Protein AF-A0A7J7ITM6-F1 (afdb_monomer_lite)

Sequence (215 aa):
MSICHFVSVSMCHYASMSMCQFVTLSACQCVTMRVCQCVNLSLCQRVNVSLCKYVNVSLCKYVNVSICHFVSVSMCHFVSVSMCHFATVLADDVMAGKKYHGKGRKGSGSSGSSGSSGSSGSGKSSKSSKSSRSSKSSKSSRSSESSESSEEGPIIVKGYWSKWGSWSSCSSSCGSGKQFRTRSCSVKGIYRYNSCQGSGKQSRFCKGSNCGPYY

Radius of gyration: 27.28 Å; chains: 1; bounding box: 58×52×77 Å

pLDDT: mean 71.54, std 23.81, range [27.53, 95.75]

InterPro domains:
  IPR000884 Thrombospondin type-1 (TSP1) repeat [PF00090] (162-211)
  IPR000884 Thrombospondin type-1 (TSP1) repeat [PS50092] (158-212)
  IPR000884 Thrombospondin type-1 (TSP1) repeat [SM00209] (161-212)
  IPR036383 Thrombospondin type-1 repeat superfamily [G3DSA:2.20.100.10] (156-211)
  IPR036383 Thrombospondin type-1 repeat superfamily [SSF82895] (155-211)

Foldseek 3Di:
DQEEEEEEEEDEAEAEDEHYAEYEYHHYAYYAYEEYEEYAYYNYAEEEAEYYAEEEYEQYAYYAHADYAEYEYYNYQYYHYYHYQYYHYHYDPPHDDDDDDYPHDDPDPDDDDDDDDDDDDDDDDDDDDDDDDDDDDDDDDDDDDDDDDDDPDADLWAKDKDPKDDWDPFPDQAAKGKIKIFIDIDTDHDDDDDRYPDDRMDMDMDHHHHDDDPD

Secondary structure (DSSP, 8-state):
--EEEEEEESSEEEEEEEEEEEEEEESEEEEEEEEEEEEEEEEEEEEEEEEEEEEEEEEEEEEEEEEEEEEEEEEEEEEEEBSEEEEEEE--SS------B----------------------------------------------------------EEPPPPPPPPPS-SBSEEEEEEE--EE--S--SS--S-S-SEEEEEEE-BPP-TT-

Structure (mmCIF, N/CA/C/O backbone):
data_AF-A0A7J7ITM6-F1
#
_entry.id   AF-A0A7J7ITM6-F1
#
loop_
_atom_site.group_PDB
_atom_site.id
_atom_site.type_symbol
_atom_site.label_atom_id
_atom_site.label_alt_id
_atom_site.label_comp_id
_atom_site.label_asym_id
_atom_site.label_entity_id
_atom_site.label_seq_id
_atom_site.pdbx_PDB_ins_code
_atom_site.Cartn_x
_atom_site.Cartn_y
_atom_site.Cartn_z
_atom_site.occupancy
_atom_site.B_iso_or_equiv
_atom_site.auth_seq_id
_atom_site.auth_comp_id
_atom_site.auth_asym_id
_atom_site.auth_atom_id
_atom_site.pdbx_PDB_model_num
ATOM 1 N N . MET A 1 1 ? 21.591 -16.152 -8.257 1.00 48.62 1 MET A N 1
ATOM 2 C CA . MET A 1 1 ? 21.509 -15.689 -6.855 1.00 48.62 1 MET A CA 1
ATOM 3 C C . MET A 1 1 ? 21.740 -14.181 -6.843 1.00 48.62 1 MET A C 1
ATOM 5 O O . MET A 1 1 ? 22.872 -13.754 -6.692 1.00 48.62 1 MET A O 1
ATOM 9 N N . SER A 1 2 ? 20.710 -13.365 -7.088 1.00 64.88 2 SER A N 1
ATOM 10 C CA . SER A 1 2 ? 20.859 -11.899 -7.065 1.00 64.88 2 SER A CA 1
ATOM 11 C C . SER A 1 2 ? 20.568 -11.400 -5.654 1.00 64.88 2 SER A C 1
ATOM 13 O O . SER A 1 2 ? 19.421 -11.093 -5.314 1.00 64.88 2 SER A O 1
ATOM 15 N N . ILE A 1 3 ? 21.606 -11.441 -4.818 1.00 80.69 3 ILE A N 1
ATOM 16 C CA . ILE A 1 3 ? 21.619 -10.868 -3.473 1.00 80.69 3 ILE A CA 1
ATOM 17 C C . ILE A 1 3 ? 22.248 -9.480 -3.588 1.00 80.69 3 ILE A C 1
ATOM 19 O O . ILE A 1 3 ? 23.367 -9.338 -4.071 1.00 80.69 3 ILE A O 1
ATOM 23 N N . CYS A 1 4 ? 21.510 -8.462 -3.168 1.00 82.81 4 CYS A N 1
ATOM 24 C CA . CYS A 1 4 ? 21.909 -7.058 -3.192 1.00 82.81 4 CYS A CA 1
ATOM 25 C C . CYS A 1 4 ? 22.029 -6.548 -1.755 1.00 82.81 4 CYS A C 1
ATOM 27 O O . CYS A 1 4 ? 21.145 -6.769 -0.929 1.00 82.81 4 CYS A O 1
ATOM 29 N N . HIS A 1 5 ? 23.100 -5.825 -1.443 1.00 86.12 5 HIS A N 1
ATOM 30 C CA . HIS A 1 5 ? 23.248 -5.235 -0.112 1.00 86.12 5 HIS A CA 1
ATOM 31 C C . HIS A 1 5 ? 22.551 -3.874 -0.046 1.00 86.12 5 HIS A C 1
ATOM 33 O O . HIS A 1 5 ? 21.601 -3.679 0.709 1.00 86.12 5 HIS A O 1
ATOM 39 N N . PHE A 1 6 ? 22.972 -2.966 -0.920 1.00 89.62 6 PHE A N 1
ATOM 40 C CA . PHE A 1 6 ? 22.429 -1.625 -1.044 1.00 89.62 6 PHE A CA 1
ATOM 41 C C . PHE A 1 6 ? 22.107 -1.353 -2.509 1.00 89.62 6 PHE A C 1
ATOM 43 O O . PHE A 1 6 ? 22.943 -1.580 -3.383 1.00 89.62 6 PHE A O 1
ATOM 50 N N . VAL A 1 7 ? 20.896 -0.876 -2.776 1.00 89.88 7 VAL A N 1
ATOM 51 C CA . VAL A 1 7 ? 20.460 -0.480 -4.115 1.00 89.88 7 VAL A CA 1
ATOM 52 C C . VAL A 1 7 ? 19.802 0.884 -4.017 1.00 89.88 7 VAL A C 1
ATOM 54 O O . VAL A 1 7 ? 18.876 1.075 -3.231 1.00 89.88 7 VAL A O 1
ATOM 57 N N . SER A 1 8 ? 20.264 1.815 -4.843 1.00 92.06 8 SER A N 1
ATOM 58 C CA . SER A 1 8 ? 19.639 3.118 -5.025 1.00 92.06 8 SER A CA 1
ATOM 59 C C . SER A 1 8 ? 19.397 3.333 -6.511 1.00 92.06 8 SER A C 1
ATOM 61 O O . SER A 1 8 ? 20.346 3.289 -7.293 1.00 92.06 8 SER A O 1
ATOM 63 N N . VAL A 1 9 ? 18.140 3.519 -6.911 1.00 91.12 9 VAL A N 1
ATOM 64 C CA . VAL A 1 9 ? 17.779 3.797 -8.309 1.00 91.12 9 VAL A CA 1
ATOM 65 C C . VAL A 1 9 ? 16.780 4.937 -8.342 1.00 91.12 9 VAL A C 1
ATOM 67 O O . VAL A 1 9 ? 15.732 4.860 -7.708 1.00 91.12 9 VAL A O 1
ATOM 70 N N . SER A 1 10 ? 17.099 5.981 -9.101 1.00 92.19 10 SER A N 1
ATOM 71 C CA . SER A 1 10 ? 16.315 7.217 -9.068 1.00 92.19 10 SER A CA 1
ATOM 72 C C . SER A 1 10 ? 15.280 7.359 -10.178 1.00 92.19 10 SER A C 1
ATOM 74 O O . SER A 1 10 ? 14.403 8.205 -10.077 1.00 92.19 10 SER A O 1
ATOM 76 N N . MET A 1 11 ? 15.425 6.598 -11.262 1.00 93.06 11 MET A N 1
ATOM 77 C CA . MET A 1 11 ? 14.526 6.596 -12.414 1.00 93.06 11 MET A CA 1
ATOM 78 C C . MET A 1 11 ? 14.545 5.192 -12.998 1.00 93.06 11 MET A C 1
ATOM 80 O O . MET A 1 11 ? 15.606 4.699 -13.390 1.00 93.06 11 MET A O 1
ATOM 84 N N . CYS A 1 12 ? 13.396 4.524 -13.042 1.00 91.31 12 CYS A N 1
ATOM 85 C CA . CYS A 1 12 ? 13.328 3.195 -13.632 1.00 91.31 12 CYS A CA 1
ATOM 86 C C . CYS A 1 12 ? 11.957 2.886 -14.229 1.00 91.31 12 CYS A C 1
ATOM 88 O O . CYS A 1 12 ? 10.913 3.180 -13.653 1.00 91.31 12 CYS A O 1
ATOM 90 N N . HIS A 1 13 ? 11.930 2.233 -15.387 1.00 93.00 13 HIS A N 1
ATOM 91 C CA . HIS A 1 13 ? 10.662 1.751 -15.934 1.00 93.00 13 HIS A CA 1
ATOM 92 C C . HIS A 1 13 ? 10.196 0.487 -15.190 1.00 93.00 13 HIS A C 1
ATOM 94 O O . HIS A 1 13 ? 9.028 0.331 -14.833 1.00 93.00 13 HIS A O 1
ATOM 100 N N . TYR A 1 14 ? 11.136 -0.405 -14.887 1.00 92.31 14 TYR A N 1
ATOM 101 C CA . TYR A 1 14 ? 10.874 -1.653 -14.189 1.00 92.31 14 TYR A CA 1
ATOM 102 C C . TYR A 1 14 ? 12.053 -2.009 -13.286 1.00 92.31 14 TYR A C 1
ATOM 104 O O . TYR A 1 14 ? 13.192 -2.055 -13.745 1.00 92.31 14 TYR A O 1
ATOM 112 N N . ALA A 1 15 ? 11.771 -2.290 -12.017 1.00 89.88 15 ALA A N 1
ATOM 113 C CA . ALA A 1 15 ? 12.731 -2.852 -11.077 1.00 89.88 15 ALA A CA 1
ATOM 114 C C . ALA A 1 15 ? 12.159 -4.137 -10.477 1.00 89.88 15 ALA A C 1
ATOM 116 O O . ALA A 1 15 ? 11.077 -4.141 -9.884 1.00 89.88 15 ALA A O 1
ATOM 117 N N . SER A 1 16 ? 12.907 -5.228 -10.617 1.00 90.69 16 SER A N 1
ATOM 118 C CA . SER A 1 16 ? 12.599 -6.505 -9.982 1.00 90.69 16 SER A CA 1
ATOM 119 C C . SER A 1 16 ? 13.822 -7.004 -9.246 1.00 90.69 16 SER A C 1
ATOM 121 O O . SER A 1 16 ? 14.821 -7.339 -9.879 1.00 90.69 16 SER A O 1
ATOM 123 N N . MET A 1 17 ? 13.726 -7.100 -7.923 1.00 87.88 17 MET A N 1
ATOM 124 C CA . MET A 1 17 ? 14.798 -7.657 -7.104 1.00 87.88 17 MET A CA 1
ATOM 125 C C . MET A 1 17 ? 14.269 -8.765 -6.195 1.00 87.88 17 MET A C 1
ATOM 127 O O . MET A 1 17 ? 13.164 -8.703 -5.647 1.00 87.88 17 MET A O 1
ATOM 131 N N . SER A 1 18 ? 15.078 -9.809 -6.038 1.00 87.62 18 SER A N 1
ATOM 132 C CA . SER A 1 18 ? 14.711 -11.001 -5.275 1.00 87.62 18 SER A CA 1
ATOM 133 C C . SER A 1 18 ? 15.069 -10.905 -3.797 1.00 87.62 18 SER A C 1
ATOM 135 O O . SER A 1 18 ? 14.225 -11.230 -2.971 1.00 87.62 18 SER A O 1
ATOM 137 N N . MET A 1 19 ? 16.295 -10.485 -3.473 1.00 87.88 19 MET A N 1
ATOM 138 C CA . MET A 1 19 ? 16.853 -10.538 -2.119 1.00 87.88 19 MET A CA 1
ATOM 139 C C . MET A 1 19 ? 17.701 -9.284 -1.883 1.00 87.88 19 MET A C 1
ATOM 141 O O . MET A 1 19 ? 18.869 -9.280 -2.261 1.00 87.88 19 MET A O 1
ATOM 145 N N . CYS A 1 20 ? 17.145 -8.226 -1.284 1.00 87.94 20 CYS A N 1
ATOM 146 C CA . CYS A 1 20 ? 17.936 -7.032 -0.951 1.00 87.94 20 CYS A CA 1
ATOM 147 C C . CYS A 1 20 ? 17.864 -6.661 0.536 1.00 87.94 20 CYS A C 1
ATOM 149 O O . CYS A 1 20 ? 16.795 -6.722 1.142 1.00 87.94 20 CYS A O 1
ATOM 151 N N . GLN A 1 21 ? 18.970 -6.197 1.123 1.00 89.94 21 GLN A N 1
ATOM 152 C CA . GLN A 1 21 ? 18.936 -5.679 2.496 1.00 89.94 21 GLN A CA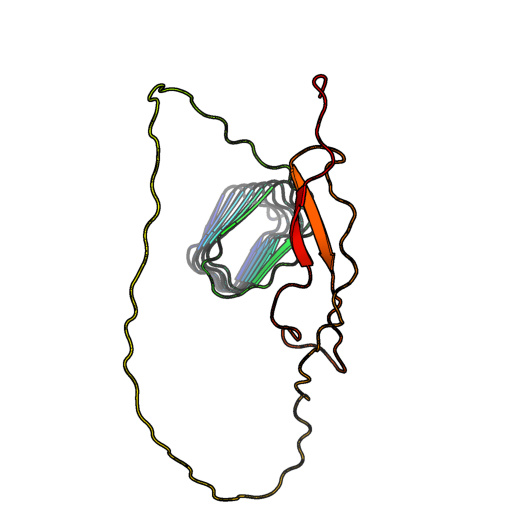 1
ATOM 153 C C . GLN A 1 21 ? 18.325 -4.276 2.547 1.00 89.94 21 GLN A C 1
ATOM 155 O O . GLN A 1 21 ? 17.300 -4.075 3.198 1.00 89.94 21 GLN A O 1
ATOM 160 N N . PHE A 1 22 ? 18.903 -3.325 1.818 1.00 91.69 22 PHE A N 1
ATOM 161 C CA . PHE A 1 22 ? 18.427 -1.948 1.780 1.00 91.69 22 PHE A CA 1
ATOM 162 C C . PHE A 1 22 ? 18.176 -1.502 0.344 1.00 91.69 22 PHE A C 1
ATOM 164 O O . PHE A 1 22 ? 19.057 -1.615 -0.512 1.00 91.69 22 PHE A O 1
ATOM 171 N N . VAL A 1 23 ? 16.979 -0.982 0.076 1.00 92.62 23 VAL A N 1
ATOM 172 C CA . VAL A 1 23 ? 16.632 -0.450 -1.244 1.00 92.62 23 VAL A CA 1
ATOM 173 C C . VAL A 1 23 ? 15.957 0.901 -1.111 1.00 92.62 23 VAL A C 1
ATOM 175 O O . VAL A 1 23 ? 14.957 1.037 -0.404 1.00 92.62 23 VAL A O 1
ATOM 178 N N . THR A 1 24 ? 16.460 1.860 -1.874 1.00 94.31 24 THR A N 1
ATOM 179 C CA . THR A 1 24 ? 15.802 3.136 -2.122 1.00 94.31 24 THR A CA 1
ATOM 180 C C . THR A 1 24 ? 15.489 3.230 -3.607 1.00 94.31 24 THR A C 1
ATOM 182 O O . THR A 1 24 ? 16.405 3.213 -4.425 1.00 94.31 24 THR A O 1
ATOM 185 N N . LEU A 1 25 ? 14.212 3.321 -3.973 1.00 93.19 25 LEU A N 1
ATOM 186 C CA . LEU A 1 25 ? 13.820 3.601 -5.356 1.00 93.19 25 LEU A CA 1
ATOM 187 C C . LEU A 1 25 ? 12.975 4.866 -5.404 1.00 93.19 25 LEU A C 1
ATOM 189 O O . LEU A 1 25 ? 12.049 5.025 -4.605 1.00 93.19 25 LEU A O 1
ATOM 193 N N . SER A 1 26 ? 13.260 5.729 -6.369 1.00 95.75 26 SER A N 1
ATOM 194 C CA . SER A 1 26 ? 12.417 6.876 -6.686 1.00 95.75 26 SER A CA 1
ATOM 195 C C . SER A 1 26 ? 11.982 6.853 -8.149 1.00 95.75 26 SER A C 1
ATOM 197 O O . SER A 1 26 ? 12.631 6.240 -8.994 1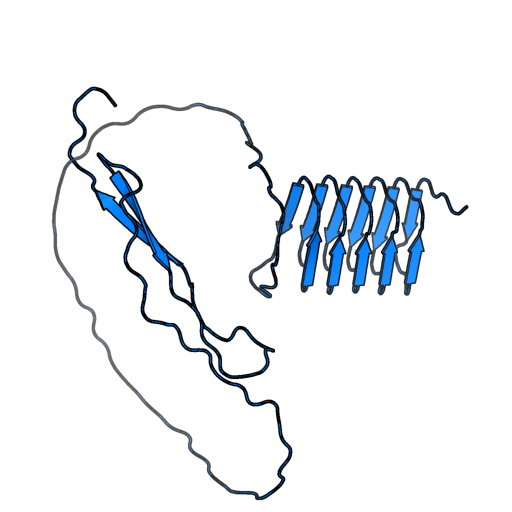.00 95.75 26 SER A O 1
ATOM 199 N N . ALA A 1 27 ? 10.826 7.465 -8.421 1.00 94.25 27 ALA A N 1
ATOM 200 C CA . ALA A 1 27 ? 10.278 7.685 -9.762 1.00 94.25 27 ALA A CA 1
ATOM 201 C C . ALA A 1 27 ? 10.306 6.431 -10.660 1.00 94.25 27 ALA A C 1
ATOM 203 O O . ALA A 1 27 ? 10.821 6.436 -11.781 1.00 94.25 27 ALA A O 1
ATOM 204 N N . CYS A 1 28 ? 9.729 5.339 -10.150 1.00 93.81 28 CYS A N 1
ATOM 205 C CA . CYS A 1 28 ? 9.654 4.070 -10.861 1.00 93.81 28 CYS A CA 1
ATOM 206 C C . CYS A 1 28 ? 8.228 3.715 -11.298 1.00 93.81 28 CYS A C 1
ATOM 208 O O . CYS A 1 28 ? 7.263 3.865 -10.547 1.00 93.81 28 CYS A O 1
ATOM 210 N N . GLN A 1 29 ? 8.064 3.180 -12.507 1.00 93.12 29 GLN A N 1
ATOM 211 C CA . GLN A 1 29 ? 6.732 2.798 -12.988 1.00 93.12 29 GLN A CA 1
ATOM 212 C C . GLN A 1 29 ? 6.254 1.480 -12.363 1.00 93.12 29 GLN A C 1
ATOM 214 O O . GLN A 1 29 ? 5.146 1.416 -11.828 1.00 93.12 29 GLN A O 1
ATOM 219 N N . CYS A 1 30 ? 7.100 0.453 -12.342 1.00 93.88 30 CYS A N 1
ATOM 220 C CA . CYS A 1 30 ? 6.783 -0.833 -11.725 1.00 93.88 30 CYS A CA 1
ATOM 221 C C . CYS A 1 30 ? 7.934 -1.318 -10.840 1.00 93.88 30 CYS A C 1
ATOM 223 O O . CYS A 1 30 ? 9.057 -1.483 -11.310 1.00 93.88 30 CYS A O 1
ATOM 225 N N . VAL A 1 31 ? 7.632 -1.611 -9.576 1.00 93.81 31 VAL A N 1
ATOM 226 C CA . VAL A 1 31 ? 8.576 -2.174 -8.604 1.00 93.81 31 VAL A CA 1
ATOM 227 C C . VAL A 1 31 ? 8.018 -3.485 -8.072 1.00 93.81 31 VAL A C 1
ATOM 229 O O . VAL A 1 31 ? 6.900 -3.525 -7.556 1.00 93.81 31 VAL A O 1
ATOM 232 N N . THR A 1 32 ? 8.795 -4.561 -8.182 1.00 92.94 32 THR A N 1
ATOM 233 C CA . THR A 1 32 ? 8.476 -5.862 -7.582 1.00 92.94 32 THR A CA 1
ATOM 234 C C . THR A 1 32 ? 9.636 -6.338 -6.721 1.00 92.94 32 THR A C 1
ATOM 236 O O . THR A 1 32 ? 10.756 -6.497 -7.199 1.00 92.94 32 THR A O 1
ATOM 239 N N . MET A 1 33 ? 9.356 -6.594 -5.449 1.00 89.88 33 MET A N 1
ATOM 240 C CA . MET A 1 33 ? 10.340 -7.048 -4.471 1.00 89.88 33 MET A CA 1
ATOM 241 C C . MET A 1 33 ? 9.833 -8.322 -3.806 1.00 89.88 33 MET A C 1
ATOM 243 O O . MET A 1 33 ? 8.746 -8.327 -3.223 1.00 89.88 33 MET A O 1
ATOM 247 N N . ARG A 1 34 ? 10.613 -9.407 -3.884 1.00 92.50 34 ARG A N 1
ATOM 248 C CA . ARG A 1 34 ? 10.230 -10.678 -3.245 1.00 92.50 34 ARG A CA 1
ATOM 249 C C . ARG A 1 34 ? 10.592 -10.696 -1.765 1.00 92.50 34 ARG A C 1
ATOM 251 O O . ARG A 1 34 ? 9.697 -10.867 -0.945 1.00 92.50 34 ARG A O 1
ATOM 258 N N . VAL A 1 35 ? 11.866 -10.494 -1.431 1.00 91.12 35 VAL A N 1
ATOM 259 C CA . VAL A 1 35 ? 12.368 -10.492 -0.052 1.00 91.12 35 VAL A CA 1
ATOM 260 C C . VAL A 1 35 ? 13.226 -9.257 0.188 1.00 91.12 35 VAL A C 1
ATOM 262 O O . VAL A 1 35 ? 14.157 -8.980 -0.576 1.00 91.12 35 VAL A O 1
ATOM 265 N N . CYS A 1 36 ? 12.930 -8.519 1.258 1.00 91.44 36 CYS A N 1
ATOM 266 C CA . CYS A 1 36 ? 13.747 -7.380 1.651 1.00 91.44 36 CYS A CA 1
ATOM 267 C C . CYS A 1 36 ? 13.797 -7.118 3.160 1.00 91.44 36 CYS A C 1
ATOM 269 O O . CYS A 1 36 ? 12.900 -7.505 3.909 1.00 91.44 36 CYS A O 1
ATOM 271 N N . GLN A 1 37 ? 14.836 -6.429 3.634 1.00 92.00 37 GLN A N 1
ATOM 272 C CA . GLN A 1 37 ? 14.893 -6.007 5.037 1.00 92.00 37 GLN A CA 1
ATOM 273 C C . GLN A 1 37 ? 14.302 -4.607 5.226 1.00 92.00 37 GLN A C 1
ATOM 275 O O . GLN A 1 37 ? 13.375 -4.448 6.019 1.00 92.00 37 GLN A O 1
ATOM 280 N N . CYS A 1 38 ? 14.777 -3.619 4.471 1.00 92.81 38 CYS A N 1
ATOM 281 C CA . CYS A 1 38 ? 14.298 -2.241 4.522 1.00 92.81 38 CYS A CA 1
ATOM 282 C C . CYS A 1 38 ? 14.103 -1.697 3.104 1.00 92.81 38 CYS A C 1
ATOM 284 O O . CYS A 1 38 ? 15.031 -1.740 2.294 1.00 92.81 38 CYS A O 1
ATOM 286 N N . VAL A 1 39 ? 12.922 -1.151 2.811 1.00 94.38 39 VAL A N 1
ATOM 287 C CA . VAL A 1 39 ? 12.647 -0.476 1.532 1.00 94.38 39 VAL A CA 1
ATOM 288 C C . VAL A 1 39 ? 12.070 0.910 1.742 1.00 94.38 39 VAL A C 1
ATOM 290 O O . VAL A 1 39 ? 11.181 1.105 2.574 1.00 94.38 39 VAL A O 1
ATOM 293 N N . ASN A 1 40 ? 12.563 1.855 0.952 1.00 94.44 40 ASN A N 1
ATOM 294 C CA . ASN A 1 40 ? 12.030 3.201 0.848 1.00 94.44 40 ASN A CA 1
ATOM 295 C C . ASN A 1 40 ? 11.707 3.491 -0.618 1.00 94.44 40 ASN A C 1
ATOM 297 O O . ASN A 1 40 ? 12.583 3.456 -1.481 1.00 94.44 40 ASN A O 1
ATOM 301 N N . LEU A 1 41 ? 10.430 3.706 -0.903 1.00 93.25 41 LEU A N 1
ATOM 302 C CA . LEU A 1 41 ? 9.921 3.899 -2.250 1.00 93.25 41 LEU A CA 1
ATOM 303 C C . LEU A 1 41 ? 9.212 5.247 -2.324 1.00 93.25 41 LEU A C 1
ATOM 305 O O . LEU A 1 41 ? 8.340 5.545 -1.503 1.00 93.25 41 LEU A O 1
ATOM 309 N N . SER A 1 42 ? 9.556 6.045 -3.328 1.00 95.44 42 SER A N 1
ATOM 310 C CA . SER A 1 42 ? 8.912 7.331 -3.589 1.00 95.44 42 SER A CA 1
ATOM 311 C C . SER A 1 42 ? 8.501 7.457 -5.053 1.00 95.44 42 SER A C 1
ATOM 313 O O . SER A 1 42 ? 9.174 6.950 -5.951 1.00 95.44 42 SER A O 1
ATOM 315 N N . LEU A 1 43 ? 7.369 8.118 -5.314 1.00 92.94 43 LEU A N 1
ATOM 316 C CA . LEU A 1 43 ? 6.889 8.417 -6.673 1.00 92.94 43 LEU A CA 1
ATOM 317 C C . LEU A 1 43 ? 6.735 7.162 -7.558 1.00 92.94 43 LEU A C 1
ATOM 319 O O . LEU A 1 43 ? 7.037 7.186 -8.751 1.00 92.94 43 LEU A O 1
ATOM 323 N N . CYS A 1 44 ? 6.298 6.041 -6.979 1.00 92.31 44 CYS A N 1
ATOM 324 C CA . CYS A 1 44 ? 6.198 4.767 -7.692 1.00 92.31 44 CYS A CA 1
ATOM 325 C C . CYS A 1 44 ? 4.767 4.497 -8.179 1.00 92.31 44 CYS A C 1
ATOM 327 O O . CYS A 1 44 ? 3.829 4.553 -7.390 1.00 92.31 44 CYS A O 1
ATOM 329 N N . GLN A 1 45 ? 4.543 4.142 -9.450 1.00 92.31 45 GLN A N 1
ATOM 330 C CA . GLN A 1 45 ? 3.163 3.923 -9.922 1.00 92.31 45 GLN A CA 1
ATOM 331 C C . GLN A 1 45 ? 2.568 2.611 -9.397 1.00 92.31 45 GLN A C 1
ATOM 333 O O . GLN A 1 45 ? 1.478 2.619 -8.820 1.00 92.31 45 GLN A O 1
ATOM 338 N N . ARG A 1 46 ? 3.274 1.490 -9.570 1.00 93.94 46 ARG A N 1
ATOM 339 C CA . ARG A 1 46 ? 2.858 0.170 -9.083 1.00 93.94 46 ARG A CA 1
ATOM 340 C C . ARG A 1 46 ? 3.961 -0.451 -8.236 1.00 93.94 46 ARG A C 1
ATOM 342 O O . ARG A 1 46 ? 5.062 -0.684 -8.725 1.00 93.94 46 ARG A O 1
ATOM 349 N N . VAL A 1 47 ? 3.633 -0.773 -6.991 1.00 94.38 47 VAL A N 1
ATOM 350 C CA . VAL A 1 47 ? 4.546 -1.383 -6.022 1.00 94.38 47 VAL A CA 1
ATOM 351 C C . VAL A 1 47 ? 3.977 -2.718 -5.555 1.00 94.38 47 VAL A C 1
ATOM 353 O O . VAL A 1 47 ? 2.836 -2.781 -5.098 1.00 94.38 47 VAL A O 1
ATOM 356 N N . ASN A 1 48 ? 4.769 -3.783 -5.654 1.00 94.50 48 ASN A N 1
ATOM 357 C CA . ASN A 1 48 ? 4.434 -5.097 -5.118 1.00 94.50 48 ASN A CA 1
ATOM 358 C C . ASN A 1 48 ? 5.573 -5.619 -4.239 1.00 94.50 48 ASN A C 1
ATOM 360 O O . ASN A 1 48 ? 6.701 -5.785 -4.708 1.00 94.50 48 ASN A O 1
ATOM 364 N N . VAL A 1 49 ? 5.275 -5.865 -2.969 1.00 92.81 49 VAL A N 1
ATOM 365 C CA . VAL A 1 49 ? 6.242 -6.285 -1.957 1.00 92.81 49 VAL A CA 1
ATOM 366 C C . VAL A 1 49 ? 5.713 -7.529 -1.252 1.00 92.81 49 VAL A C 1
ATOM 368 O O . VAL A 1 49 ? 4.702 -7.464 -0.555 1.00 92.81 49 VAL A O 1
ATOM 371 N N . SER A 1 50 ? 6.389 -8.666 -1.416 1.00 93.94 50 SER A N 1
ATOM 372 C CA . SER A 1 50 ? 5.895 -9.941 -0.877 1.00 93.94 50 SER A CA 1
ATOM 373 C C . SER A 1 50 ? 6.289 -10.175 0.587 1.00 93.94 50 SER A C 1
ATOM 375 O O . SER A 1 50 ? 5.409 -10.405 1.410 1.00 93.94 50 SER A O 1
ATOM 377 N N . LEU A 1 51 ? 7.580 -10.106 0.931 1.00 91.69 51 LEU A N 1
ATOM 378 C CA . LEU A 1 51 ? 8.106 -10.408 2.273 1.00 91.69 51 LEU A CA 1
ATOM 379 C C . LEU A 1 51 ? 9.124 -9.348 2.699 1.00 91.69 51 LEU A C 1
ATOM 381 O O . LEU A 1 51 ? 10.266 -9.383 2.241 1.00 91.69 51 LEU A O 1
ATOM 385 N N . CYS A 1 52 ? 8.751 -8.426 3.591 1.00 92.25 52 CYS A N 1
ATOM 386 C CA . CYS A 1 52 ? 9.687 -7.386 4.025 1.00 92.25 52 CYS A CA 1
ATOM 387 C C . CYS A 1 52 ? 9.588 -6.983 5.491 1.00 92.25 52 CYS A C 1
ATOM 389 O O . CYS A 1 52 ? 8.499 -6.825 6.029 1.00 92.25 52 CYS A O 1
ATOM 391 N N . LYS A 1 53 ? 10.724 -6.742 6.156 1.00 91.69 53 LYS A N 1
ATOM 392 C CA . LYS A 1 53 ? 10.700 -6.337 7.572 1.00 91.69 53 LYS A CA 1
ATOM 393 C C . LYS A 1 53 ? 10.179 -4.904 7.737 1.00 91.69 53 LYS A C 1
ATOM 395 O O . LYS A 1 53 ? 9.219 -4.702 8.477 1.00 91.69 53 LYS A O 1
ATOM 400 N N . TYR A 1 54 ? 10.745 -3.939 7.017 1.00 93.25 54 TYR A N 1
ATOM 401 C CA . TYR A 1 54 ? 10.338 -2.532 7.058 1.00 93.25 54 TYR A CA 1
ATOM 402 C C . TYR A 1 54 ? 10.048 -2.009 5.653 1.00 93.25 54 TYR A C 1
ATOM 404 O O . TYR A 1 54 ? 10.896 -2.096 4.765 1.00 93.25 54 TYR A O 1
ATOM 412 N N . VAL A 1 55 ? 8.857 -1.443 5.460 1.00 94.06 55 VAL A N 1
ATOM 413 C CA . VAL A 1 55 ? 8.405 -0.915 4.170 1.00 94.06 55 VAL A CA 1
ATOM 414 C C . VAL A 1 55 ? 7.937 0.526 4.340 1.00 94.06 55 VAL A C 1
ATOM 416 O O . VAL A 1 55 ? 7.014 0.784 5.107 1.00 94.06 55 VAL A O 1
ATOM 419 N N . ASN A 1 56 ? 8.545 1.465 3.620 1.00 93.81 56 ASN A N 1
ATOM 420 C CA . ASN A 1 56 ? 8.074 2.843 3.527 1.00 93.81 56 ASN A CA 1
ATOM 421 C C . ASN A 1 56 ? 7.758 3.173 2.067 1.00 93.81 56 ASN A C 1
ATOM 423 O O . ASN A 1 56 ? 8.635 3.071 1.210 1.00 93.81 56 ASN A O 1
ATOM 427 N N . VAL A 1 57 ? 6.512 3.542 1.783 1.00 92.38 57 VAL A N 1
ATOM 428 C CA . VAL A 1 57 ? 6.061 3.900 0.435 1.00 92.38 57 VAL A CA 1
ATOM 429 C C . VAL A 1 57 ? 5.370 5.249 0.484 1.00 92.38 57 VAL A C 1
ATOM 431 O O . VAL A 1 57 ? 4.445 5.450 1.267 1.00 92.38 57 VAL A O 1
ATOM 434 N N . SER A 1 58 ? 5.796 6.149 -0.392 1.00 93.31 58 SER A N 1
ATOM 435 C CA . SER A 1 58 ? 5.233 7.486 -0.543 1.00 93.31 58 SER A CA 1
ATOM 436 C C . SER A 1 58 ? 4.857 7.753 -1.998 1.00 93.31 58 SER A C 1
ATOM 438 O O . SER A 1 58 ? 5.578 7.352 -2.914 1.00 93.31 58 SER A O 1
ATOM 440 N N . LEU A 1 59 ? 3.735 8.448 -2.209 1.00 89.31 59 LEU A N 1
ATOM 441 C CA . LEU A 1 59 ? 3.279 8.930 -3.520 1.00 89.31 59 LEU A CA 1
ATOM 442 C C . LEU A 1 59 ? 3.160 7.798 -4.554 1.00 89.31 59 LEU A C 1
ATOM 444 O O . LEU A 1 59 ? 3.985 7.680 -5.463 1.00 89.31 59 LEU A O 1
ATOM 448 N N . CYS A 1 60 ? 2.135 6.952 -4.417 1.00 89.25 60 CYS A N 1
ATOM 449 C CA . CYS A 1 60 ? 1.954 5.793 -5.294 1.00 89.25 60 CYS A CA 1
ATOM 450 C C . CYS A 1 60 ? 0.527 5.598 -5.822 1.00 89.25 60 CYS A C 1
ATOM 452 O O . CYS A 1 60 ? -0.453 5.929 -5.160 1.00 89.25 60 CYS A O 1
ATOM 454 N N . LYS A 1 61 ? 0.358 5.037 -7.029 1.00 88.25 61 LYS A N 1
ATOM 455 C CA . LYS A 1 61 ? -1.001 4.748 -7.545 1.00 88.25 61 LYS A CA 1
ATOM 456 C C . LYS A 1 61 ? -1.545 3.438 -6.979 1.00 88.25 61 LYS A C 1
ATOM 458 O O . LYS A 1 61 ? -2.708 3.358 -6.594 1.00 88.25 61 LYS A O 1
ATOM 463 N N . TYR A 1 62 ? -0.711 2.408 -6.923 1.00 88.56 62 TYR A N 1
ATOM 464 C CA . TYR A 1 62 ? -1.081 1.089 -6.426 1.00 88.56 62 TYR A CA 1
ATOM 465 C C . TYR A 1 62 ? 0.060 0.501 -5.605 1.00 88.56 62 TYR A C 1
ATOM 467 O O . TYR A 1 62 ? 1.179 0.378 -6.107 1.00 88.56 62 TYR A O 1
ATOM 475 N N . VAL A 1 63 ? -0.232 0.073 -4.380 1.00 91.62 63 VAL A N 1
ATOM 476 C CA . VAL A 1 63 ? 0.704 -0.682 -3.545 1.00 91.62 63 VAL A CA 1
ATOM 477 C C . VAL A 1 63 ? 0.057 -1.952 -3.010 1.00 91.62 63 VAL A C 1
ATOM 479 O O . VAL A 1 63 ? -1.064 -1.941 -2.494 1.00 91.62 63 VAL A O 1
ATOM 482 N N . ASN A 1 64 ? 0.788 -3.055 -3.128 1.00 91.88 64 ASN A N 1
ATOM 483 C CA . ASN A 1 64 ? 0.481 -4.323 -2.491 1.00 91.88 64 ASN A CA 1
ATOM 484 C C . ASN A 1 64 ? 1.655 -4.734 -1.600 1.00 91.88 64 ASN A C 1
ATOM 486 O O . ASN A 1 64 ? 2.784 -4.840 -2.078 1.00 91.88 64 ASN A O 1
ATOM 490 N N . VAL A 1 65 ? 1.385 -4.940 -0.314 1.00 90.44 65 VAL A N 1
ATOM 491 C CA . VAL A 1 65 ? 2.346 -5.464 0.659 1.00 90.44 65 VAL A CA 1
ATOM 492 C C . VAL A 1 65 ? 1.744 -6.710 1.288 1.00 90.44 65 VAL A C 1
ATOM 494 O O . VAL A 1 65 ? 0.689 -6.629 1.919 1.00 90.44 65 VAL A O 1
ATOM 497 N N . SER A 1 66 ? 2.376 -7.867 1.091 1.00 91.50 66 SER A N 1
ATOM 498 C CA . SER A 1 66 ? 1.758 -9.147 1.447 1.00 91.50 66 SER A CA 1
ATOM 499 C C . SER A 1 66 ? 2.069 -9.624 2.868 1.00 91.50 66 SER A C 1
ATOM 501 O O . SER A 1 66 ? 1.161 -10.107 3.541 1.00 91.50 66 SER A O 1
ATOM 503 N N . ILE A 1 67 ? 3.326 -9.540 3.307 1.00 88.88 67 ILE A N 1
ATOM 504 C CA . ILE A 1 67 ? 3.794 -9.944 4.641 1.00 88.88 67 ILE A CA 1
ATOM 505 C C . ILE A 1 67 ? 4.846 -8.934 5.088 1.00 88.88 67 ILE A C 1
ATOM 507 O O . ILE A 1 67 ? 5.852 -8.729 4.396 1.00 88.88 67 ILE A O 1
ATOM 511 N N . CYS A 1 68 ? 4.639 -8.314 6.251 1.00 89.75 68 CYS A N 1
ATOM 512 C CA . CYS A 1 68 ? 5.620 -7.377 6.779 1.00 89.75 68 CYS A CA 1
ATOM 513 C C . CYS A 1 68 ? 5.675 -7.267 8.304 1.00 89.75 68 CYS A C 1
ATOM 515 O O . CYS A 1 68 ? 4.737 -7.628 9.007 1.00 89.75 68 CYS A O 1
ATOM 517 N N . HIS A 1 69 ? 6.775 -6.749 8.856 1.00 88.94 69 HIS A N 1
ATOM 518 C CA . HIS A 1 69 ? 6.792 -6.408 10.283 1.00 88.94 69 HIS A CA 1
ATOM 519 C C . HIS A 1 69 ? 6.232 -4.998 10.504 1.00 88.94 69 HIS A C 1
ATOM 521 O O . HIS A 1 69 ? 5.312 -4.810 11.296 1.00 88.94 69 HIS A O 1
ATOM 527 N N . PHE A 1 70 ? 6.726 -4.018 9.752 1.00 90.25 70 PHE A N 1
ATOM 528 C CA . PHE A 1 70 ? 6.259 -2.638 9.792 1.00 90.25 70 PHE A CA 1
ATOM 529 C C . PHE A 1 70 ? 6.069 -2.104 8.372 1.00 90.25 70 PHE A C 1
ATOM 531 O O . PHE A 1 70 ? 6.972 -2.217 7.541 1.00 90.25 70 PHE A O 1
ATOM 538 N N . VAL A 1 71 ? 4.928 -1.467 8.112 1.00 91.56 71 VAL A N 1
ATOM 539 C CA . VAL A 1 71 ? 4.696 -0.711 6.878 1.00 91.56 71 VAL A CA 1
ATOM 540 C C . VAL A 1 71 ? 4.171 0.689 7.168 1.00 91.56 71 VAL A C 1
ATOM 542 O O . VAL A 1 71 ? 3.269 0.867 7.985 1.00 91.56 71 VAL A O 1
ATOM 545 N N . SER A 1 72 ? 4.718 1.671 6.461 1.00 90.75 72 SER A N 1
ATOM 546 C CA . SER A 1 72 ? 4.212 3.035 6.370 1.00 90.75 72 SER A CA 1
ATOM 547 C C . SER A 1 72 ? 3.883 3.338 4.915 1.00 90.75 72 SER A C 1
ATOM 549 O O . SER A 1 72 ? 4.746 3.230 4.045 1.00 90.75 72 SER A O 1
ATOM 551 N N . VAL A 1 73 ? 2.633 3.698 4.647 1.00 90.12 73 VAL A N 1
ATOM 552 C CA . VAL A 1 73 ? 2.177 4.120 3.321 1.00 90.12 73 VAL A CA 1
ATOM 553 C C . VAL A 1 73 ? 1.612 5.529 3.420 1.00 90.12 73 VAL A C 1
ATOM 555 O O . VAL A 1 73 ? 0.725 5.771 4.241 1.00 90.12 73 VAL A O 1
ATOM 558 N N . SER A 1 74 ? 2.091 6.441 2.579 1.00 90.31 74 SER A N 1
ATOM 559 C CA . SER A 1 74 ? 1.591 7.813 2.484 1.00 90.31 74 SER A CA 1
ATOM 560 C C . SER A 1 74 ? 1.208 8.182 1.053 1.00 90.31 74 SER A C 1
ATOM 562 O O . SER A 1 74 ? 1.881 7.798 0.095 1.00 90.31 74 SER A O 1
ATOM 564 N N . MET A 1 75 ? 0.126 8.953 0.904 1.00 85.88 75 MET A N 1
ATOM 565 C CA . MET A 1 75 ? -0.289 9.533 -0.383 1.00 85.88 75 MET A CA 1
ATOM 566 C C . MET A 1 75 ? -0.440 8.487 -1.502 1.00 85.88 75 MET A C 1
ATOM 568 O O . MET A 1 75 ? 0.042 8.677 -2.621 1.00 85.88 75 MET A O 1
ATOM 572 N N . CYS A 1 76 ? -1.063 7.347 -1.190 1.00 84.88 76 CYS A N 1
ATOM 573 C CA . CYS A 1 76 ? -1.269 6.268 -2.148 1.00 84.88 76 CYS A CA 1
ATOM 574 C C . CYS A 1 76 ? -2.746 6.046 -2.473 1.00 84.88 76 CYS A C 1
ATOM 576 O O . CYS A 1 76 ? -3.576 5.959 -1.574 1.00 84.88 76 CYS A O 1
ATOM 578 N N . HIS A 1 77 ? -3.053 5.902 -3.763 1.00 84.31 77 HIS A N 1
ATOM 579 C CA . HIS A 1 77 ? -4.429 5.838 -4.261 1.00 84.31 77 HIS A CA 1
ATOM 580 C C . HIS A 1 77 ? -5.114 4.493 -3.961 1.00 84.31 77 HIS A C 1
ATOM 582 O O . HIS A 1 77 ? -6.241 4.460 -3.472 1.00 84.31 77 HIS A O 1
ATOM 588 N N . PHE A 1 78 ? -4.432 3.371 -4.213 1.00 84.50 78 PHE A N 1
ATOM 589 C CA . PHE A 1 78 ? -4.896 2.038 -3.826 1.00 84.50 78 PHE A CA 1
ATOM 590 C C . PHE A 1 78 ? -3.849 1.334 -2.966 1.00 84.50 78 PHE A C 1
ATOM 592 O O . PHE A 1 78 ? -2.704 1.170 -3.388 1.00 84.50 78 PHE A O 1
ATOM 599 N N . VAL A 1 79 ? -4.256 0.885 -1.777 1.00 88.00 79 VAL A N 1
ATOM 600 C CA . VAL A 1 79 ? -3.363 0.272 -0.790 1.00 88.00 79 VAL A CA 1
ATOM 601 C C . VAL A 1 79 ? -3.933 -1.065 -0.329 1.00 88.00 79 VAL A C 1
ATOM 603 O O . VAL A 1 79 ? -4.973 -1.114 0.329 1.00 88.00 79 VAL A O 1
ATOM 606 N N . SER A 1 80 ? -3.216 -2.146 -0.620 1.00 86.94 80 SER A N 1
ATOM 607 C CA . SER A 1 80 ? -3.504 -3.487 -0.115 1.00 86.94 80 SER A CA 1
ATOM 608 C C . SER A 1 80 ? -2.371 -3.939 0.793 1.00 86.94 80 SER A C 1
ATOM 610 O O . SER A 1 80 ? -1.256 -4.152 0.328 1.00 86.94 80 SER A O 1
ATOM 612 N N . VAL A 1 81 ? -2.658 -4.110 2.080 1.00 87.69 81 VAL A N 1
ATOM 613 C CA . VAL A 1 81 ? -1.699 -4.622 3.063 1.00 87.69 81 VAL A CA 1
ATOM 614 C C . VAL A 1 81 ? -2.294 -5.859 3.722 1.00 87.69 81 VAL A C 1
ATOM 616 O O . VAL A 1 81 ? -3.396 -5.801 4.272 1.00 87.69 81 VAL A O 1
ATOM 619 N N . SER A 1 82 ? -1.563 -6.968 3.688 1.00 88.19 82 SER A N 1
ATOM 620 C CA . SER A 1 82 ? -1.908 -8.199 4.400 1.00 88.19 82 SER A CA 1
ATOM 621 C C . SER A 1 82 ? -0.801 -8.598 5.372 1.00 88.19 82 SER A C 1
ATOM 623 O O . SER A 1 82 ? 0.335 -8.164 5.235 1.00 88.19 82 SER A O 1
ATOM 625 N N . MET A 1 83 ? -1.162 -9.388 6.389 1.00 86.31 83 MET A N 1
ATOM 626 C CA . MET A 1 83 ? -0.237 -10.064 7.314 1.00 86.31 83 MET A CA 1
ATOM 627 C C . MET A 1 83 ? 0.936 -9.191 7.798 1.00 86.31 83 MET A C 1
ATOM 629 O O . MET A 1 83 ? 2.089 -9.620 7.801 1.00 86.31 83 MET A O 1
ATOM 633 N N . CYS A 1 84 ? 0.635 -7.955 8.203 1.00 84.62 84 CYS A N 1
ATOM 634 C CA . CYS A 1 84 ? 1.609 -7.042 8.783 1.00 84.62 84 CYS A CA 1
ATOM 635 C C . CYS A 1 84 ? 1.427 -6.920 10.295 1.00 84.62 84 CYS A C 1
ATOM 637 O O . CYS A 1 84 ? 0.293 -6.811 10.767 1.00 84.62 84 CYS A O 1
ATOM 639 N N . HIS A 1 85 ? 2.529 -6.913 11.053 1.00 85.69 85 HIS A N 1
ATOM 640 C CA . HIS A 1 85 ? 2.457 -6.739 12.509 1.00 85.69 85 HIS A CA 1
ATOM 641 C C . HIS A 1 85 ? 2.034 -5.306 12.873 1.00 85.69 85 HIS A C 1
ATOM 643 O O . HIS A 1 85 ? 1.129 -5.111 13.686 1.00 85.69 85 HIS A O 1
ATOM 649 N N . PHE A 1 86 ? 2.622 -4.307 12.211 1.00 86.56 86 PHE A N 1
ATOM 650 C CA . PHE A 1 86 ? 2.240 -2.905 12.336 1.00 86.56 86 PHE A CA 1
ATOM 651 C C . PHE A 1 86 ? 2.080 -2.251 10.958 1.00 86.56 86 PHE A C 1
ATOM 653 O O . PHE A 1 86 ? 2.921 -2.428 10.077 1.00 86.56 86 PHE A O 1
ATOM 660 N N . ALA A 1 87 ? 1.005 -1.483 10.772 1.00 86.94 87 ALA A N 1
ATOM 661 C CA . ALA A 1 87 ? 0.714 -0.794 9.520 1.00 86.94 87 ALA A CA 1
ATOM 662 C C . ALA A 1 87 ? 0.173 0.619 9.774 1.00 86.94 87 ALA A C 1
ATOM 664 O O . ALA A 1 87 ? -0.881 0.783 10.393 1.00 86.94 87 ALA A O 1
ATOM 665 N N . THR A 1 88 ? 0.869 1.620 9.238 1.00 84.94 88 THR A N 1
ATOM 666 C CA . THR A 1 88 ? 0.451 3.026 9.201 1.00 84.94 88 THR A CA 1
ATOM 667 C C . THR A 1 88 ? 0.098 3.405 7.773 1.00 84.94 88 THR A C 1
ATOM 669 O O . THR A 1 88 ? 0.868 3.165 6.848 1.00 84.94 88 THR A O 1
ATOM 672 N N . VAL A 1 89 ? -1.077 4.003 7.583 1.00 85.25 89 VAL A N 1
ATOM 673 C CA . VAL A 1 89 ? -1.561 4.410 6.260 1.00 85.25 89 VAL A CA 1
ATOM 674 C C . VAL A 1 89 ? -2.120 5.814 6.369 1.00 85.25 89 VAL A C 1
ATOM 676 O O . VAL A 1 89 ? -3.259 5.994 6.813 1.00 85.25 89 VAL A O 1
ATOM 679 N N . LEU A 1 90 ? -1.295 6.775 5.975 1.00 78.62 90 LEU A N 1
ATOM 680 C CA . LEU A 1 90 ? -1.605 8.194 5.924 1.00 78.62 90 LEU A CA 1
ATOM 681 C C . LEU A 1 90 ? -2.232 8.476 4.556 1.00 78.62 90 LEU A C 1
ATOM 683 O O . LEU A 1 90 ? -1.562 8.421 3.525 1.00 78.62 90 LEU A O 1
ATOM 687 N N . ALA A 1 91 ? -3.541 8.691 4.550 1.00 67.19 91 ALA A N 1
ATOM 688 C CA . ALA A 1 91 ? -4.278 9.106 3.368 1.00 67.19 91 ALA A CA 1
ATOM 689 C C . ALA A 1 91 ? -4.864 10.485 3.661 1.00 67.19 91 ALA A C 1
ATOM 691 O O . ALA A 1 91 ? -5.631 10.611 4.613 1.00 67.19 91 ALA A O 1
ATOM 692 N N . ASP A 1 92 ? -4.504 11.482 2.860 1.00 50.72 92 ASP A N 1
ATOM 693 C CA . ASP A 1 92 ? -5.319 12.683 2.705 1.00 50.72 92 ASP A CA 1
ATOM 694 C C . ASP A 1 92 ? -6.644 12.282 2.040 1.00 50.72 92 ASP A C 1
ATOM 696 O O . ASP A 1 92 ? -6.675 11.330 1.261 1.00 50.72 92 ASP A O 1
ATOM 700 N N . ASP A 1 93 ? -7.737 12.952 2.409 1.00 42.03 93 ASP A N 1
ATOM 701 C CA . ASP A 1 93 ? -9.161 12.591 2.249 1.00 42.03 93 ASP A CA 1
ATOM 702 C C . ASP A 1 93 ? -9.711 12.349 0.816 1.00 42.03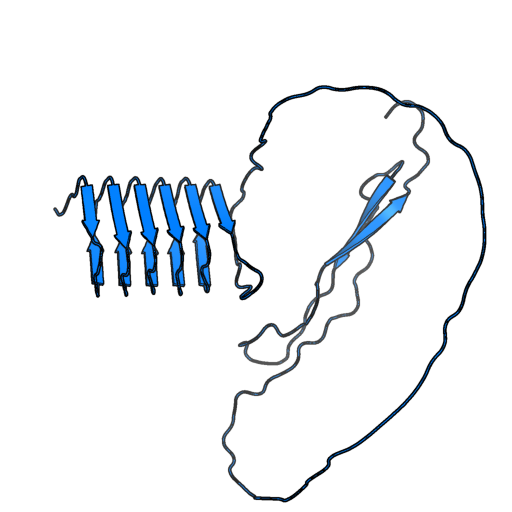 93 ASP A C 1
ATOM 704 O O . ASP A 1 93 ? -10.838 12.722 0.489 1.00 42.03 93 ASP A O 1
ATOM 708 N N . VAL A 1 94 ? -8.982 11.662 -0.065 1.00 47.19 94 VAL A N 1
ATOM 709 C CA . VAL A 1 94 ? -9.444 11.244 -1.392 1.00 47.19 94 VAL A CA 1
ATOM 710 C C . VAL A 1 94 ? -8.978 9.800 -1.640 1.00 47.19 94 VAL A C 1
ATOM 712 O O . VAL A 1 94 ? -7.790 9.526 -1.745 1.00 47.19 94 VAL A O 1
ATOM 715 N N . MET A 1 95 ? -9.949 8.882 -1.772 1.00 43.53 95 MET A N 1
ATOM 716 C CA . MET A 1 95 ? -9.845 7.450 -2.150 1.00 43.53 95 MET A CA 1
ATOM 717 C C . MET A 1 95 ? -9.838 6.411 -1.015 1.00 43.53 95 MET A C 1
ATOM 719 O O . MET A 1 95 ? -8.857 5.740 -0.698 1.00 43.53 95 MET A O 1
ATOM 723 N N . ALA A 1 96 ? -11.027 6.189 -0.452 1.00 41.12 96 ALA A N 1
ATOM 724 C CA . ALA A 1 96 ? -11.318 5.076 0.441 1.00 41.12 96 ALA A CA 1
ATOM 725 C C . ALA A 1 96 ? -11.398 3.731 -0.313 1.00 41.12 96 ALA A C 1
ATOM 727 O O . ALA A 1 96 ? -12.439 3.356 -0.848 1.00 41.12 96 ALA A O 1
ATOM 728 N N . GLY A 1 97 ? -10.311 2.961 -0.262 1.00 45.56 97 GLY A N 1
ATOM 729 C CA . GLY A 1 97 ? -10.294 1.522 -0.523 1.00 45.56 97 GLY A CA 1
ATOM 730 C C . GLY A 1 97 ? -9.506 0.807 0.572 1.00 45.56 97 GLY A C 1
ATOM 731 O O . GLY A 1 97 ? -8.325 0.537 0.397 1.00 45.56 97 GLY A O 1
ATOM 732 N N . LYS A 1 98 ? -10.123 0.528 1.729 1.00 46.25 98 LYS A N 1
ATOM 733 C CA . LYS A 1 98 ? -9.459 -0.192 2.833 1.00 46.25 98 LYS A CA 1
ATOM 734 C C . LYS A 1 98 ? -10.207 -1.484 3.189 1.00 46.25 98 LYS A C 1
ATOM 736 O O . LYS A 1 98 ? -11.182 -1.455 3.933 1.00 46.25 98 LYS A O 1
ATOM 741 N N . LYS A 1 99 ? -9.693 -2.632 2.728 1.00 39.62 99 LYS A N 1
ATOM 742 C CA . LYS A 1 99 ? -9.778 -3.906 3.469 1.00 39.62 99 LYS A CA 1
ATOM 743 C C . LYS A 1 99 ? -8.457 -4.069 4.223 1.00 39.62 99 LYS A C 1
ATOM 745 O O . LYS A 1 99 ? -7.438 -4.340 3.605 1.00 39.62 99 LYS A O 1
ATOM 750 N N . TYR A 1 100 ? -8.490 -3.894 5.542 1.00 47.59 100 TYR A N 1
ATOM 751 C CA . TYR A 1 100 ? -7.392 -4.256 6.443 1.00 47.59 100 TYR A CA 1
ATOM 752 C C . TYR A 1 100 ? -7.861 -5.421 7.311 1.00 47.59 100 TYR A C 1
ATOM 754 O O . TYR A 1 100 ? -8.816 -5.281 8.074 1.00 47.59 100 TYR A O 1
ATOM 762 N N . HIS A 1 101 ? -7.202 -6.572 7.180 1.00 44.78 101 HIS A N 1
ATOM 763 C CA . HIS A 1 101 ? -7.359 -7.722 8.069 1.00 44.78 101 HIS A CA 1
ATOM 764 C C . HIS A 1 101 ? -6.028 -7.903 8.812 1.00 44.78 101 HIS A C 1
ATOM 766 O O . HIS A 1 101 ? -5.121 -8.584 8.345 1.00 44.78 101 HIS A O 1
ATOM 772 N N . GLY A 1 102 ? -5.886 -7.209 9.942 1.00 46.38 102 GLY A N 1
ATOM 773 C CA . GLY A 1 102 ? -4.708 -7.278 10.804 1.00 46.38 102 GLY A CA 1
ATOM 774 C C . GLY A 1 102 ? -5.065 -6.836 12.220 1.00 46.38 102 GLY A C 1
ATOM 775 O O . GLY A 1 102 ? -5.545 -5.722 12.424 1.00 46.38 102 GLY A O 1
ATOM 776 N N . LYS A 1 103 ? -4.873 -7.722 13.203 1.00 44.78 103 LYS A N 1
ATOM 777 C CA . LYS A 1 103 ? -5.026 -7.423 14.635 1.00 44.78 103 LYS A CA 1
ATOM 778 C C . LYS A 1 103 ? -3.820 -6.594 15.105 1.00 44.78 103 LYS A C 1
ATOM 780 O O . LYS A 1 103 ? -2.897 -7.132 15.700 1.00 44.78 103 LYS A O 1
ATOM 785 N N . GLY A 1 104 ? -3.810 -5.294 14.823 1.00 39.09 104 GLY A N 1
ATOM 786 C CA . GLY A 1 104 ? -2.797 -4.374 15.348 1.00 39.09 104 GLY A CA 1
ATOM 787 C C . GLY A 1 104 ? -3.146 -3.926 16.769 1.00 39.09 104 GLY A C 1
ATOM 788 O O . GLY A 1 104 ? -4.161 -3.259 16.978 1.00 39.09 104 GLY A O 1
ATOM 789 N N . ARG A 1 105 ? -2.320 -4.291 17.757 1.00 42.62 105 ARG A N 1
ATOM 790 C CA . ARG A 1 105 ? -2.360 -3.693 19.102 1.00 42.62 105 ARG A CA 1
ATOM 791 C C . ARG A 1 105 ? -1.980 -2.215 18.980 1.00 42.62 105 ARG A C 1
ATOM 793 O O . ARG A 1 105 ? -1.028 -1.876 18.285 1.00 42.62 105 ARG A O 1
ATOM 800 N N . LYS A 1 106 ? -2.739 -1.339 19.643 1.00 34.22 106 LYS A N 1
ATOM 801 C CA . LYS A 1 106 ? -2.443 0.095 19.714 1.00 34.22 106 LYS A CA 1
ATOM 802 C C . LYS A 1 106 ? -1.049 0.290 20.312 1.00 34.22 106 LYS A C 1
ATOM 804 O O . LYS A 1 106 ? -0.815 -0.129 21.441 1.00 34.22 106 LYS A O 1
ATOM 809 N N . GLY A 1 107 ? -0.157 0.928 19.558 1.00 34.31 107 GLY A N 1
ATOM 810 C CA . GLY A 1 107 ? 1.069 1.492 20.103 1.00 34.31 107 GLY A CA 1
ATOM 811 C C . GLY A 1 107 ? 0.698 2.582 21.102 1.00 34.31 107 GLY A C 1
ATOM 812 O O . GLY A 1 107 ? 0.135 3.610 20.733 1.00 34.31 107 GLY A O 1
ATOM 813 N N . SER A 1 108 ? 0.955 2.314 22.375 1.00 33.50 108 SER A N 1
ATOM 814 C CA . SER A 1 108 ? 1.004 3.301 23.443 1.00 33.50 108 SER A CA 1
ATOM 815 C C . SER A 1 108 ? 2.249 4.161 23.237 1.00 33.50 108 SER A C 1
ATOM 817 O O . SER A 1 108 ? 3.358 3.739 23.555 1.00 33.50 108 SER A O 1
ATOM 819 N N . GLY A 1 109 ? 2.065 5.351 22.669 1.00 34.53 109 GLY A N 1
ATOM 820 C CA . GLY A 1 109 ? 3.017 6.441 22.827 1.00 34.53 109 GLY A CA 1
ATOM 821 C C . GLY A 1 109 ? 2.829 7.027 24.220 1.00 34.53 109 GLY A C 1
ATOM 822 O O . GLY A 1 109 ? 1.898 7.794 24.445 1.00 34.53 109 GLY A O 1
ATOM 823 N N . SER A 1 110 ? 3.670 6.599 25.156 1.00 35.66 110 SER A N 1
ATOM 824 C CA . SER A 1 110 ? 3.820 7.221 26.467 1.00 35.66 110 SER A CA 1
ATOM 825 C C . SER A 1 110 ? 4.905 8.286 26.373 1.00 35.66 110 SER A C 1
ATOM 827 O O . SER A 1 110 ? 6.048 7.954 26.074 1.00 35.66 110 SER A O 1
ATOM 829 N N . SER A 1 111 ? 4.574 9.533 26.698 1.00 42.62 111 SER A N 1
ATOM 830 C CA . SER A 1 111 ? 5.543 10.482 27.252 1.00 42.62 111 SER A CA 1
ATOM 831 C C . SER A 1 111 ? 4.830 11.634 27.958 1.00 42.62 111 SER A C 1
ATOM 833 O O . SER A 1 111 ? 4.174 12.443 27.309 1.00 42.62 111 SER A O 1
ATOM 835 N N . GLY A 1 112 ? 5.036 11.710 29.275 1.00 34.16 112 GLY A N 1
ATOM 836 C CA . GLY A 1 112 ? 5.378 12.970 29.938 1.00 34.16 112 GLY A CA 1
ATOM 837 C C . GLY A 1 112 ? 4.239 13.801 30.516 1.00 34.16 112 GLY A C 1
ATOM 838 O O . GLY A 1 112 ? 3.624 14.602 29.827 1.00 34.16 112 GLY A O 1
ATOM 839 N N . SER A 1 113 ? 4.042 13.642 31.820 1.00 39.22 113 SER A N 1
ATOM 840 C CA . SER A 1 113 ? 3.193 14.410 32.730 1.00 39.22 113 SER A CA 1
ATOM 841 C C . SER A 1 113 ? 3.674 15.852 32.952 1.00 39.22 113 SER A C 1
ATOM 843 O O . SER A 1 113 ? 4.877 16.094 32.962 1.00 39.22 113 SER A O 1
ATOM 845 N N . SER A 1 114 ? 2.751 16.765 33.282 1.00 38.88 114 SER A N 1
ATOM 846 C CA . SER A 1 114 ? 2.742 17.616 34.501 1.00 38.88 114 SER A CA 1
ATOM 847 C C . SER A 1 114 ? 1.960 18.922 34.288 1.00 38.88 114 SER A C 1
ATOM 849 O O . SER A 1 114 ? 2.002 19.505 33.211 1.00 38.88 114 SER A O 1
ATOM 851 N N . GLY A 1 115 ? 1.261 19.385 35.332 1.00 32.25 115 GLY A N 1
ATOM 852 C CA . GLY A 1 115 ? 0.768 20.764 35.418 1.00 32.25 115 GLY A CA 1
ATOM 853 C C . GLY A 1 115 ? -0.682 20.895 35.872 1.00 32.25 115 GLY A C 1
ATOM 854 O O . GLY A 1 115 ? -1.605 20.676 35.101 1.00 32.25 115 GLY A O 1
ATOM 855 N N . SER A 1 116 ? -0.852 21.251 37.139 1.00 36.09 116 SER A N 1
ATOM 856 C CA . SER A 1 116 ? -2.083 21.261 37.930 1.00 36.09 116 SER A CA 1
ATOM 857 C C . SER A 1 116 ? -2.896 22.565 37.839 1.00 36.09 116 SER A C 1
ATOM 859 O O . SER A 1 116 ? -2.389 23.595 37.405 1.00 36.09 116 SER A O 1
ATOM 861 N N . SER A 1 117 ? -4.079 22.515 38.472 1.00 36.53 117 SER A N 1
ATOM 862 C CA . SER A 1 117 ? -4.825 23.594 39.160 1.00 36.53 117 SER A CA 1
ATOM 863 C C . SER A 1 117 ? -5.938 24.336 38.405 1.00 36.53 117 SER A C 1
ATOM 865 O O . SER A 1 117 ? -5.804 24.689 37.241 1.00 36.53 117 SER A O 1
ATOM 867 N N . GLY A 1 118 ? -7.032 24.614 39.131 1.00 31.06 118 GLY A N 1
ATOM 868 C CA . GLY A 1 118 ? -7.944 25.718 38.816 1.00 31.06 118 GLY A CA 1
ATOM 869 C C . GLY A 1 118 ? -9.431 25.397 38.930 1.00 31.06 118 GLY A C 1
ATOM 870 O O . GLY A 1 118 ? -10.005 24.772 38.052 1.00 31.06 118 GLY A O 1
ATOM 871 N N . SER A 1 119 ? -10.045 25.856 40.013 1.00 33.66 119 SER A N 1
ATOM 872 C CA . SER A 1 119 ? -11.405 25.571 40.471 1.00 33.66 119 SER A CA 1
ATOM 873 C C . SER A 1 119 ? -12.506 26.450 39.847 1.00 33.66 119 SER A C 1
ATOM 875 O O . SER A 1 119 ? -12.246 27.568 39.415 1.00 33.66 119 SER A O 1
ATOM 877 N N . SER A 1 120 ? -13.758 26.006 40.056 1.00 30.83 120 SER A N 1
ATOM 878 C CA . SER A 1 120 ? -14.990 26.801 40.297 1.00 30.83 120 SER A CA 1
ATOM 879 C C . SER A 1 120 ? -15.612 27.634 39.163 1.00 30.83 120 SER A C 1
ATOM 881 O O . SER A 1 120 ? -14.940 28.369 38.456 1.00 30.83 120 SER A O 1
ATOM 883 N N . GLY A 1 121 ? -16.952 27.622 39.079 1.00 30.61 121 GLY A N 1
ATOM 884 C CA . GLY A 1 121 ? -17.685 28.667 38.355 1.00 30.61 121 GLY A CA 1
ATOM 885 C C . GLY A 1 121 ? -19.102 28.313 37.916 1.00 30.61 121 GLY A C 1
ATOM 886 O O . GLY A 1 121 ? -19.307 27.611 36.936 1.00 30.61 121 GLY A O 1
ATOM 887 N N . SER A 1 122 ? -20.077 28.840 38.644 1.00 30.00 122 SER A N 1
ATOM 888 C CA . SER A 1 122 ? -21.523 28.680 38.506 1.00 30.00 122 SER A CA 1
ATOM 889 C C . SER A 1 122 ? -22.145 29.352 37.269 1.00 30.00 122 SER A C 1
ATOM 891 O O . SER A 1 122 ? -21.774 30.462 36.916 1.00 30.00 122 SER A O 1
ATOM 893 N N . GLY A 1 123 ? -23.242 28.768 36.772 1.00 28.81 123 GLY A N 1
ATOM 894 C CA . GLY A 1 123 ? -24.480 29.503 36.481 1.00 28.81 123 GLY A CA 1
ATOM 895 C C . GLY A 1 123 ? -24.666 30.221 35.131 1.00 28.81 123 GLY A C 1
ATOM 896 O O . GLY A 1 123 ? -23.853 31.027 34.704 1.00 28.81 123 GLY A O 1
ATOM 897 N N . LYS A 1 124 ? -25.892 30.037 34.614 1.00 27.53 124 LYS A N 1
ATOM 898 C CA . LYS A 1 124 ? -26.807 31.006 33.967 1.00 27.53 124 LYS A CA 1
ATOM 899 C C . LYS A 1 124 ? -27.249 30.671 32.537 1.00 27.53 124 LYS A C 1
ATOM 901 O O . LYS A 1 124 ? -26.486 30.619 31.583 1.00 27.53 124 LYS A O 1
ATOM 906 N N . SER A 1 125 ? -28.568 30.523 32.440 1.00 28.12 125 SER A N 1
ATOM 907 C CA . SER A 1 125 ? -29.429 30.639 31.267 1.00 28.12 125 SER A CA 1
ATOM 908 C C . SER A 1 125 ? -29.203 31.943 30.489 1.00 28.12 125 SER A C 1
ATOM 910 O O . SER A 1 125 ? -28.939 32.965 31.120 1.00 28.12 125 SER A O 1
ATOM 912 N N . SER A 1 126 ? -29.461 31.945 29.170 1.00 30.44 126 SER A N 1
ATOM 913 C CA . SER A 1 126 ? -30.399 32.870 28.482 1.00 30.44 126 SER A CA 1
ATOM 914 C C . SER A 1 126 ? -30.340 32.780 26.943 1.00 30.44 126 SER A C 1
ATOM 916 O O . SER A 1 126 ? -29.303 32.990 26.336 1.00 30.44 126 SER A O 1
ATOM 918 N N . LYS A 1 127 ? -31.508 32.475 26.357 1.00 30.25 127 LYS A N 1
ATOM 919 C CA . LYS A 1 127 ? -32.232 33.124 25.237 1.00 30.25 127 LYS A CA 1
ATOM 920 C C . LYS A 1 127 ? -31.505 33.784 24.036 1.00 30.25 127 LYS A C 1
ATOM 922 O O . LYS A 1 127 ? -30.727 34.709 24.200 1.00 30.25 127 LYS A O 1
ATOM 927 N N . SER A 1 128 ? -32.085 33.469 22.861 1.00 28.06 128 SER A N 1
ATOM 928 C CA . SER A 1 128 ? -32.294 34.303 21.649 1.00 28.06 128 SER A CA 1
ATOM 929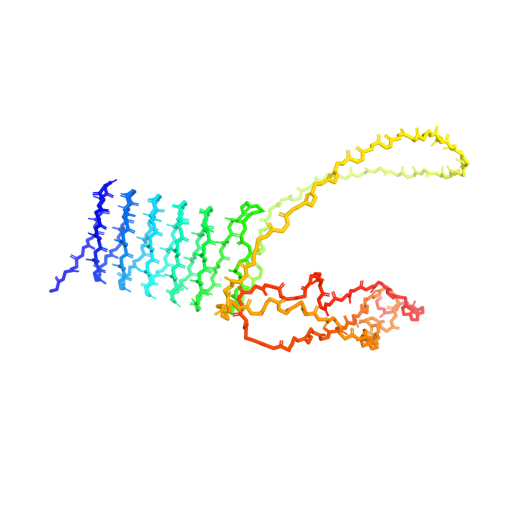 C C . SER A 1 128 ? -31.052 34.578 20.776 1.00 28.06 128 SER A C 1
ATOM 931 O O . SER A 1 128 ? -29.984 34.870 21.278 1.00 28.06 128 SER A O 1
ATOM 933 N N . SER A 1 129 ? -31.088 34.519 19.440 1.00 34.72 129 SER A N 1
ATOM 934 C CA . SER A 1 129 ? -32.014 35.232 18.552 1.00 34.72 129 SER A CA 1
ATOM 935 C C . SER A 1 129 ? -32.003 34.678 17.118 1.00 34.72 129 SER A C 1
ATOM 937 O O . SER A 1 129 ? -31.043 34.063 16.665 1.00 34.72 129 SER A O 1
ATOM 939 N N . LYS A 1 130 ? -33.103 34.954 16.411 1.00 35.53 130 LYS A N 1
ATOM 940 C CA . LYS A 1 130 ? -33.356 34.730 14.982 1.00 35.53 130 LYS A CA 1
ATOM 941 C C . LYS A 1 130 ? -32.384 35.517 14.088 1.00 35.53 130 LYS A C 1
ATOM 943 O O . LYS A 1 130 ? -32.095 36.672 14.385 1.00 35.53 130 LYS A O 1
ATOM 948 N N . SER A 1 131 ? -32.084 34.987 12.904 1.00 33.66 131 SER A N 1
ATOM 949 C CA . SER A 1 131 ? -31.977 35.809 11.696 1.00 33.66 131 SER A CA 1
ATOM 950 C C . SER A 1 131 ? -32.506 35.045 10.480 1.00 33.66 131 SER A C 1
ATOM 952 O O . SER A 1 131 ? -32.122 33.927 10.155 1.00 33.66 131 SER A O 1
ATOM 954 N N . SER A 1 132 ? -33.493 35.667 9.859 1.00 34.44 132 SER A N 1
ATOM 955 C CA . SER A 1 132 ? -34.115 35.342 8.586 1.00 34.44 132 SER A CA 1
ATOM 956 C C . SER A 1 132 ? -33.397 36.092 7.467 1.00 34.44 132 SER A C 1
ATOM 958 O O . SER A 1 132 ? -33.118 37.276 7.656 1.00 34.44 132 SER A O 1
ATOM 960 N N . ARG A 1 133 ? -33.214 35.476 6.292 1.00 34.56 133 ARG A N 1
ATOM 961 C CA . ARG A 1 133 ? -33.424 36.121 4.978 1.00 34.56 133 ARG A CA 1
ATOM 962 C C . ARG A 1 133 ? -33.350 35.107 3.832 1.00 34.56 133 ARG A C 1
ATOM 964 O O . ARG A 1 133 ? -32.636 34.115 3.894 1.00 34.56 133 ARG A O 1
ATOM 971 N N . SER A 1 134 ? -34.177 35.389 2.836 1.00 29.84 134 SER A N 1
ATOM 972 C CA . SER A 1 134 ? -34.723 34.499 1.813 1.00 29.84 134 SER A CA 1
ATOM 973 C C . SER A 1 134 ? -34.153 34.780 0.415 1.00 29.84 134 SER A C 1
ATOM 975 O O . SER A 1 134 ? -33.643 35.873 0.188 1.00 29.84 134 SER A O 1
ATOM 977 N N . SER A 1 135 ? -34.460 33.866 -0.526 1.00 37.31 135 SER A N 1
ATOM 978 C CA . SER A 1 135 ? -34.675 34.110 -1.977 1.00 37.31 135 SER A CA 1
ATOM 979 C C . SER A 1 135 ? -33.402 34.259 -2.842 1.00 37.31 135 SER A C 1
ATOM 981 O O . SER A 1 135 ? -32.446 34.868 -2.401 1.00 37.31 135 SER A O 1
ATOM 983 N N . LYS A 1 136 ? -33.287 33.795 -4.101 1.00 34.41 136 LYS A N 1
ATOM 984 C CA . LYS A 1 136 ? -34.263 33.407 -5.144 1.00 34.41 136 LYS A CA 1
ATOM 985 C C . LYS A 1 136 ? -33.532 32.683 -6.315 1.00 34.41 136 LYS A C 1
ATOM 987 O O . LYS A 1 136 ? -32.412 33.055 -6.626 1.00 34.41 136 LYS A O 1
ATOM 992 N N . SER A 1 137 ? -34.211 31.692 -6.919 1.00 31.27 137 SER A N 1
ATOM 993 C CA . SER A 1 137 ? -34.362 31.298 -8.355 1.00 31.27 137 SER A CA 1
ATOM 994 C C . SER A 1 137 ? -33.282 31.684 -9.406 1.00 31.27 137 SER A C 1
ATOM 996 O O . SER A 1 137 ? -32.825 32.815 -9.409 1.00 31.27 137 SER A O 1
ATOM 998 N N . SER A 1 138 ? -32.913 30.881 -10.421 1.00 38.66 138 SER A N 1
ATOM 999 C CA . SER A 1 138 ? -33.770 30.333 -11.495 1.00 38.66 138 SER A CA 1
ATOM 1000 C C . SER A 1 138 ? -32.997 29.430 -12.487 1.00 38.66 138 SER A C 1
ATOM 1002 O O . SER A 1 138 ? -31.884 29.757 -12.876 1.00 38.66 138 SER A O 1
ATOM 1004 N N . LYS A 1 139 ? -33.678 28.359 -12.931 1.00 35.38 139 LYS A N 1
ATOM 1005 C CA . LYS A 1 139 ? -33.779 27.736 -14.278 1.00 35.38 139 LYS A CA 1
ATOM 1006 C C . LYS A 1 139 ? -32.638 27.836 -15.310 1.00 35.38 139 LYS A C 1
ATOM 1008 O O . LYS A 1 139 ? -32.314 28.911 -15.791 1.00 35.38 139 LYS A O 1
ATOM 1013 N N . SER A 1 140 ? -32.324 26.675 -15.893 1.00 30.77 140 SER A N 1
ATOM 1014 C CA . SER A 1 140 ? -32.272 26.512 -17.353 1.00 30.77 140 SER A CA 1
ATOM 1015 C C . SER A 1 140 ? -32.594 25.065 -17.735 1.00 30.77 140 SER A C 1
ATOM 1017 O O . SER A 1 140 ? -31.931 24.124 -17.310 1.00 30.77 140 SER A O 1
ATOM 1019 N N . SER A 1 141 ? -33.667 24.917 -18.501 1.00 35.03 141 SER A N 1
ATOM 1020 C CA . SER A 1 141 ? -34.125 23.714 -19.183 1.00 35.03 141 SER A CA 1
ATOM 1021 C C . SER A 1 141 ? -33.747 23.835 -20.656 1.00 35.03 141 SER A C 1
ATOM 1023 O O . SER A 1 141 ? -34.076 24.847 -21.277 1.00 35.03 141 SER A O 1
ATOM 1025 N N . ARG A 1 142 ? -33.135 22.801 -21.235 1.00 32.78 142 ARG A N 1
ATOM 1026 C CA . ARG A 1 142 ? -33.128 22.593 -22.688 1.00 32.78 142 ARG A CA 1
ATOM 1027 C C . ARG A 1 142 ? -33.248 21.101 -22.978 1.00 32.78 142 ARG A C 1
ATOM 1029 O O . ARG A 1 142 ? -32.319 20.339 -22.741 1.00 32.78 142 ARG A O 1
ATOM 1036 N N . SER A 1 143 ? -34.429 20.720 -23.447 1.00 32.84 143 SER A N 1
ATOM 1037 C CA . SER A 1 143 ? -34.707 19.448 -24.108 1.00 32.84 143 SER A CA 1
ATOM 1038 C C . SER A 1 143 ? -34.364 19.589 -25.586 1.00 32.84 143 SER A C 1
ATOM 1040 O O . SER A 1 143 ? -34.688 20.625 -26.165 1.00 32.84 143 SER A O 1
ATOM 1042 N N . SER A 1 144 ? -33.764 18.567 -26.191 1.00 37.12 144 SER A N 1
ATOM 1043 C CA . SER A 1 144 ? -34.024 18.124 -27.571 1.00 37.12 144 SER A CA 1
ATOM 1044 C C . SER A 1 144 ? -33.343 16.770 -27.782 1.00 37.12 144 SER A C 1
ATOM 1046 O O . SER A 1 144 ? -32.122 16.668 -27.798 1.00 37.12 144 SER A O 1
ATOM 1048 N N . GLU A 1 145 ? -34.198 15.755 -27.807 1.00 39.06 145 GLU A N 1
ATOM 1049 C CA . GLU A 1 145 ? -34.194 14.507 -28.578 1.00 39.06 145 GLU A CA 1
ATOM 1050 C C . GLU A 1 145 ? -33.000 14.196 -29.504 1.00 39.06 145 GLU A C 1
ATOM 1052 O O . GLU A 1 145 ? -32.639 14.981 -30.378 1.00 39.06 145 GLU A O 1
ATOM 1057 N N . SER A 1 146 ? -32.462 12.979 -29.382 1.00 28.45 146 SER A N 1
ATOM 1058 C CA . SER A 1 146 ? -31.914 12.181 -30.489 1.00 28.45 146 SER A CA 1
ATOM 1059 C C . SER A 1 146 ? -31.924 10.710 -30.076 1.00 28.45 146 SER A C 1
ATOM 1061 O O . SER A 1 146 ? -31.519 10.366 -28.966 1.00 28.45 146 SER A O 1
ATOM 1063 N N . SER A 1 147 ? -32.446 9.884 -30.970 1.00 36.66 147 SER A N 1
ATOM 1064 C CA . SER A 1 147 ? -32.840 8.495 -30.784 1.00 36.66 147 SER A CA 1
ATOM 1065 C C . SER A 1 147 ? -31.678 7.495 -30.783 1.00 36.66 147 SER A C 1
ATOM 1067 O O . SER A 1 147 ? -30.652 7.717 -31.411 1.00 36.66 147 SER A O 1
ATOM 1069 N N . GLU A 1 148 ? -31.963 6.354 -30.151 1.00 45.00 148 GLU A N 1
ATOM 1070 C CA . GLU A 1 148 ? -31.582 4.998 -30.570 1.00 45.00 148 GLU A CA 1
ATOM 1071 C C . GLU A 1 148 ? -30.104 4.581 -30.526 1.00 45.00 148 GLU A C 1
ATOM 1073 O O . GLU A 1 148 ? -29.328 4.830 -31.439 1.00 45.00 148 GLU A O 1
ATOM 1078 N N . SER A 1 149 ? -29.774 3.790 -29.501 1.00 32.78 149 SER A N 1
ATOM 1079 C CA . SER A 1 149 ? -28.906 2.612 -29.639 1.00 32.78 149 SER A CA 1
ATOM 1080 C C . SER A 1 149 ? -28.926 1.821 -28.329 1.00 32.78 149 SER A C 1
ATOM 1082 O O . SER A 1 149 ? -28.432 2.284 -27.298 1.00 32.78 149 SER A O 1
ATOM 1084 N N . SER A 1 150 ? -29.542 0.640 -28.369 1.00 52.28 150 SER A N 1
ATOM 1085 C CA . SER A 1 150 ? -29.486 -0.370 -27.315 1.00 52.28 150 SER A CA 1
ATOM 1086 C C . SER A 1 150 ? -28.054 -0.870 -27.167 1.00 52.28 150 SER A C 1
ATOM 1088 O O . SER A 1 150 ? -27.620 -1.751 -27.899 1.00 52.28 150 SER A O 1
ATOM 1090 N N . GLU A 1 151 ? -27.325 -0.312 -26.211 1.00 54.00 151 GLU A N 1
ATOM 1091 C CA . GLU A 1 151 ? -26.075 -0.880 -25.721 1.00 54.00 151 GLU A CA 1
ATOM 1092 C C . GLU A 1 151 ? -26.249 -1.047 -24.212 1.00 54.00 151 GLU A C 1
ATOM 1094 O O . GLU A 1 151 ? -26.400 -0.063 -23.485 1.00 54.00 151 GLU A O 1
ATOM 1099 N N . GLU A 1 152 ? -26.311 -2.295 -23.741 1.00 55.91 152 GLU A N 1
ATOM 1100 C CA . GLU A 1 152 ? -26.460 -2.653 -22.327 1.00 55.91 152 GLU A CA 1
ATOM 1101 C C . GLU A 1 152 ? -25.254 -2.156 -21.509 1.00 55.91 152 GLU A C 1
ATOM 1103 O O . GLU A 1 152 ? -24.305 -2.874 -21.188 1.00 55.91 152 GLU A O 1
ATOM 1108 N N . GLY A 1 153 ? -25.295 -0.871 -21.163 1.00 56.69 153 GLY A N 1
ATOM 1109 C CA . GLY A 1 153 ? -24.416 -0.258 -20.185 1.00 56.69 153 GLY A CA 1
ATOM 1110 C C . GLY A 1 153 ? -24.658 -0.863 -18.797 1.00 56.69 153 GLY A C 1
ATOM 1111 O O . GLY A 1 153 ? -25.758 -1.332 -18.491 1.00 56.69 153 GLY A O 1
ATOM 1112 N N . PRO A 1 154 ? -23.649 -0.866 -17.909 1.00 59.25 154 PRO A N 1
ATOM 1113 C CA . PRO A 1 154 ? -23.785 -1.469 -16.592 1.00 59.25 154 PRO A CA 1
ATOM 1114 C C . PRO A 1 154 ? -24.892 -0.765 -15.799 1.00 59.25 154 PRO A C 1
ATOM 1116 O O . PRO A 1 154 ? -24.798 0.422 -15.486 1.00 59.25 154 PRO A O 1
ATOM 1119 N N . ILE A 1 155 ? -25.932 -1.518 -15.445 1.00 58.94 155 ILE A N 1
ATOM 1120 C CA . ILE A 1 155 ? -27.056 -1.062 -14.624 1.00 58.94 155 ILE A CA 1
ATOM 1121 C C . ILE A 1 155 ? -26.511 -0.567 -13.273 1.00 58.94 155 ILE A C 1
ATOM 1123 O O . ILE A 1 155 ? -26.112 -1.363 -12.420 1.00 58.94 155 ILE A O 1
ATOM 1127 N N . ILE A 1 156 ? -26.461 0.752 -13.056 1.00 58.75 156 ILE A N 1
ATOM 1128 C CA . ILE A 1 156 ? -26.048 1.319 -11.764 1.00 58.75 156 ILE A CA 1
ATOM 1129 C C . ILE A 1 156 ? -27.222 1.195 -10.795 1.00 58.75 156 ILE A C 1
ATOM 1131 O O . ILE A 1 156 ? -28.068 2.083 -10.686 1.00 58.75 156 ILE A O 1
ATOM 1135 N N . VAL A 1 157 ? -27.278 0.084 -10.065 1.00 62.97 157 VAL A N 1
ATOM 1136 C CA . VAL A 1 157 ? -28.314 -0.115 -9.049 1.00 62.97 157 VAL A CA 1
ATOM 1137 C C . VAL A 1 157 ? -27.878 0.532 -7.736 1.00 62.97 157 VAL A C 1
ATOM 1139 O O . VAL A 1 157 ? -26.910 0.113 -7.099 1.00 62.97 157 VAL A O 1
ATOM 1142 N N . LYS A 1 158 ? -28.608 1.572 -7.314 1.00 66.50 158 LYS A N 1
ATOM 1143 C CA . LYS A 1 158 ? -28.444 2.174 -5.984 1.00 66.50 158 LYS A CA 1
ATOM 1144 C C . LYS A 1 158 ? -28.841 1.147 -4.919 1.00 66.50 158 LYS A C 1
ATOM 1146 O O . LYS A 1 158 ? -29.940 0.595 -4.958 1.00 66.50 158 LYS A O 1
ATOM 1151 N N . GLY A 1 159 ? -27.944 0.888 -3.973 1.00 77.81 159 GLY A N 1
ATOM 1152 C CA . GLY A 1 159 ? -28.217 0.035 -2.823 1.00 77.81 159 GLY A CA 1
ATOM 1153 C C . GLY A 1 159 ? -29.154 0.717 -1.839 1.00 77.81 159 GLY A C 1
ATOM 1154 O O . GLY A 1 159 ? -29.130 1.939 -1.675 1.00 77.81 159 GLY A O 1
ATOM 1155 N N . TYR A 1 160 ? -29.972 -0.078 -1.160 1.00 83.25 160 TYR A N 1
ATOM 1156 C CA . TYR A 1 160 ? -30.860 0.402 -0.111 1.00 83.25 160 TYR A CA 1
ATOM 1157 C C . TYR A 1 160 ? -30.449 -0.178 1.239 1.00 83.25 160 TYR A C 1
ATOM 1159 O O . TYR A 1 160 ? -30.050 -1.337 1.378 1.00 83.25 160 TYR A O 1
ATOM 1167 N N . TRP A 1 161 ? -30.548 0.660 2.266 1.00 87.19 161 TRP A N 1
ATOM 1168 C CA . TRP A 1 161 ? -30.354 0.232 3.640 1.00 87.19 161 TRP A CA 1
ATOM 1169 C C . TRP A 1 161 ? -31.580 -0.531 4.133 1.00 87.19 161 TRP A C 1
ATOM 1171 O O . TRP A 1 161 ? -32.712 -0.078 3.959 1.00 87.19 161 TRP A O 1
ATOM 1181 N N . SER A 1 162 ? -31.358 -1.648 4.821 1.00 87.88 162 SER A N 1
ATOM 1182 C CA . SER A 1 162 ? -32.400 -2.264 5.632 1.00 87.88 162 SER A CA 1
ATOM 1183 C C . SER A 1 162 ? -32.841 -1.309 6.745 1.00 87.88 162 SER A C 1
ATOM 1185 O O . SER A 1 162 ? -32.126 -0.367 7.119 1.00 87.88 162 SER A O 1
ATOM 1187 N N . LYS A 1 163 ? -33.995 -1.60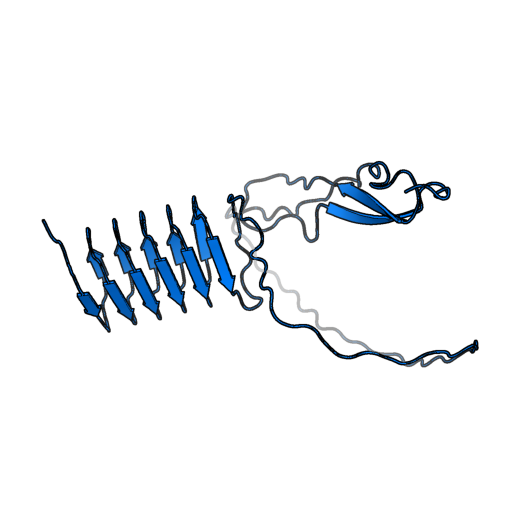4 7.353 1.00 90.56 163 LYS A N 1
ATOM 1188 C CA . LYS A 1 163 ? -34.347 -1.000 8.641 1.00 90.56 163 LYS A CA 1
ATOM 1189 C C . LYS A 1 163 ? -33.227 -1.273 9.649 1.00 90.56 163 LYS A C 1
ATOM 1191 O O . LYS A 1 163 ? -32.534 -2.291 9.575 1.00 90.56 163 LYS A O 1
ATOM 1196 N N . TRP A 1 164 ? -33.035 -0.329 10.563 1.00 92.62 164 TRP A N 1
ATOM 1197 C CA . TRP A 1 164 ? -32.112 -0.508 11.673 1.00 92.62 164 TRP A CA 1
ATOM 1198 C C . TRP A 1 164 ? -32.548 -1.687 12.537 1.00 92.62 164 TRP A C 1
ATOM 1200 O O . TRP A 1 164 ? -33.722 -1.789 12.887 1.00 92.62 164 TRP A O 1
ATOM 1210 N N . GLY A 1 165 ? -31.591 -2.534 12.907 1.00 91.75 165 GLY A N 1
ATOM 1211 C CA . GLY A 1 165 ? -31.789 -3.524 13.951 1.00 91.75 165 GLY A CA 1
ATOM 1212 C C . GLY A 1 165 ? -32.024 -2.870 15.313 1.00 91.75 165 GLY A C 1
ATOM 1213 O O . GLY A 1 165 ? -31.805 -1.665 15.508 1.00 91.75 165 GLY A O 1
ATOM 1214 N N . SER A 1 166 ? -32.455 -3.690 16.267 1.00 93.06 166 SER A N 1
ATOM 1215 C CA . SER A 1 166 ? -32.621 -3.285 17.660 1.00 93.06 166 SER A CA 1
ATOM 1216 C C . SER A 1 166 ? -31.297 -2.816 18.265 1.00 93.06 166 SER A C 1
ATOM 1218 O O . SER A 1 166 ? -30.213 -3.253 17.874 1.00 93.06 166 SER A O 1
ATOM 1220 N N . TRP A 1 167 ? -31.387 -1.903 19.230 1.00 91.56 167 TRP A N 1
ATOM 1221 C CA . TRP A 1 167 ? -30.227 -1.507 20.020 1.00 91.56 167 TRP A CA 1
ATOM 1222 C C . TRP A 1 167 ? -29.757 -2.675 20.884 1.00 91.56 167 TRP A C 1
ATOM 1224 O O . TRP A 1 167 ? -30.571 -3.362 21.494 1.00 91.56 167 TRP A O 1
ATOM 1234 N N . SER A 1 168 ? -28.443 -2.868 20.957 1.00 89.75 168 SER A N 1
ATOM 1235 C CA . SER A 1 168 ? -27.826 -3.799 21.895 1.00 89.75 168 SER A CA 1
ATOM 1236 C C . SER A 1 168 ? -28.126 -3.401 23.340 1.00 89.75 168 SER A C 1
ATOM 1238 O O . SER A 1 168 ? -28.420 -2.237 23.627 1.00 89.75 168 SER A O 1
ATOM 1240 N N . SER A 1 169 ? -27.937 -4.334 24.272 1.00 88.69 169 SER A N 1
ATOM 1241 C CA . SER A 1 169 ? -27.847 -4.010 25.697 1.00 88.69 169 SER A CA 1
ATOM 1242 C C . SER A 1 169 ? -26.772 -2.950 25.945 1.00 88.69 169 SER A C 1
ATOM 1244 O O . SER A 1 169 ? -25.816 -2.810 25.169 1.00 88.69 169 SER A O 1
ATOM 1246 N N . CYS A 1 170 ? -26.973 -2.148 26.992 1.00 89.50 170 CYS A N 1
ATOM 1247 C CA . CYS A 1 170 ? -25.987 -1.156 27.402 1.00 89.50 170 CYS A CA 1
ATOM 1248 C C . CYS A 1 170 ? -24.691 -1.880 27.771 1.00 89.50 170 CYS A C 1
ATOM 1250 O O . CYS A 1 170 ? -24.735 -2.886 28.471 1.00 89.50 170 CYS A O 1
ATOM 1252 N N . SER A 1 171 ? -23.545 -1.385 27.294 1.00 88.19 171 SER A N 1
ATOM 1253 C CA . SER A 1 171 ? -22.239 -1.969 27.632 1.00 88.19 171 SER A CA 1
ATOM 1254 C C . SER A 1 171 ? -21.954 -1.986 29.136 1.00 88.19 171 SER A C 1
ATOM 1256 O O . SER A 1 171 ? -21.103 -2.745 29.580 1.00 88.19 171 SER A O 1
ATOM 1258 N N . SER A 1 172 ? -22.634 -1.121 29.889 1.00 83.62 172 SER A N 1
ATOM 1259 C CA . SER A 1 172 ? -22.482 -0.969 31.330 1.00 83.62 172 SER A CA 1
ATOM 1260 C C . SER A 1 172 ? -23.827 -1.238 31.996 1.00 83.62 172 SER A C 1
ATOM 1262 O O . SER A 1 172 ? -24.831 -0.618 31.638 1.00 83.62 172 SER A O 1
ATOM 1264 N N . SER A 1 173 ? -23.845 -2.151 32.965 1.00 81.50 173 SER A N 1
ATOM 1265 C CA . SER A 1 173 ? -25.042 -2.479 33.752 1.00 81.50 173 SER A CA 1
ATOM 1266 C C . SER A 1 173 ? -25.405 -1.373 34.747 1.00 81.50 173 SER A C 1
ATOM 1268 O O . SER A 1 173 ? -26.567 -1.226 35.115 1.00 81.50 173 SER A O 1
ATOM 1270 N N . CYS A 1 174 ? -24.422 -0.564 35.145 1.00 82.19 174 CYS A N 1
ATOM 1271 C CA . CYS A 1 174 ? -24.611 0.629 35.953 1.00 82.19 174 CYS A CA 1
ATOM 1272 C C . CYS A 1 174 ? -23.818 1.809 35.358 1.00 82.19 174 CYS A C 1
ATOM 1274 O O . CYS A 1 174 ? -22.846 1.611 34.623 1.00 82.19 174 CYS A O 1
ATOM 1276 N N . GLY A 1 175 ? -24.249 3.042 35.624 1.00 82.12 175 GLY A N 1
ATOM 1277 C CA . GLY A 1 175 ? -23.532 4.246 35.191 1.00 82.12 175 GLY A CA 1
ATOM 1278 C C . GLY A 1 175 ? -23.648 4.535 33.688 1.00 82.12 175 GLY A C 1
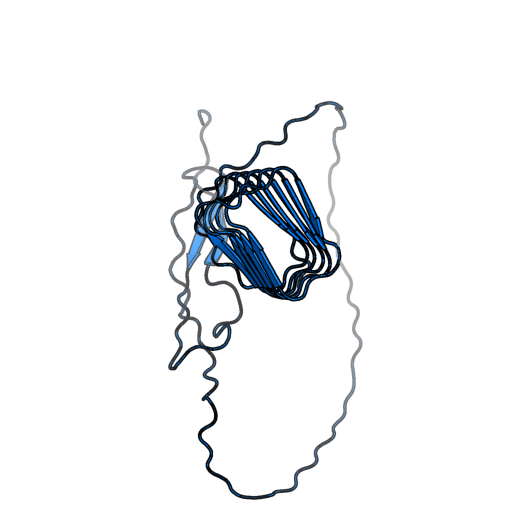ATOM 1279 O O . GLY A 1 175 ? -24.655 4.230 33.056 1.00 82.12 175 GLY A O 1
ATOM 1280 N N . SER A 1 176 ? -22.642 5.184 33.094 1.00 86.50 176 SER A N 1
ATOM 1281 C CA . SER A 1 176 ? -22.672 5.558 31.669 1.00 86.50 176 SER A CA 1
ATOM 1282 C C . SER A 1 176 ? -22.090 4.451 30.785 1.00 86.50 176 SER A C 1
ATOM 1284 O O . SER A 1 176 ? -20.971 3.992 31.005 1.00 86.50 176 SER A O 1
ATOM 1286 N N . GLY A 1 177 ? -22.820 4.055 29.744 1.00 88.94 177 GLY A N 1
ATOM 1287 C CA . GLY A 1 177 ? -22.397 3.048 28.772 1.00 88.94 177 GLY A CA 1
ATOM 1288 C C . GLY A 1 177 ? -22.705 3.446 27.329 1.00 88.94 177 GLY A C 1
ATOM 1289 O O . GLY A 1 177 ? -23.143 4.564 27.035 1.00 88.94 177 GLY A O 1
ATOM 1290 N N . LYS A 1 178 ? -22.480 2.515 26.398 1.00 92.62 178 LYS A N 1
ATOM 1291 C CA . LYS A 1 178 ? -22.826 2.673 24.979 1.00 92.62 178 LYS A CA 1
ATOM 1292 C C . LYS A 1 178 ? -23.655 1.495 24.477 1.00 92.62 178 LYS A C 1
ATOM 1294 O O . LYS A 1 178 ? -23.424 0.351 24.857 1.00 92.62 178 LYS A O 1
ATOM 1299 N N . GLN A 1 179 ? -24.598 1.793 23.592 1.00 92.50 179 GLN A N 1
ATOM 1300 C CA . GLN A 1 179 ? -25.362 0.810 22.826 1.00 92.50 179 GLN A CA 1
ATOM 1301 C C . GLN A 1 179 ? -25.053 0.959 21.346 1.00 92.50 179 GLN A C 1
ATOM 1303 O O . GLN A 1 179 ? -24.772 2.058 20.853 1.00 92.50 179 GLN A O 1
ATOM 1308 N N . PHE A 1 180 ? -25.158 -0.152 20.629 1.00 93.94 180 PHE A N 1
ATOM 1309 C CA . PHE A 1 180 ? -24.908 -0.218 19.201 1.00 93.94 180 PHE A CA 1
ATOM 1310 C C . PHE A 1 180 ? -26.111 -0.809 18.488 1.00 93.94 180 PHE A C 1
ATOM 1312 O O . PHE A 1 180 ? -26.788 -1.684 19.017 1.00 93.94 180 PHE A O 1
ATOM 1319 N N . ARG A 1 181 ? -26.353 -0.354 17.265 1.00 94.38 181 ARG A N 1
ATOM 1320 C CA . ARG A 1 181 ? -27.260 -1.024 16.336 1.00 94.38 181 ARG A CA 1
ATOM 1321 C C . ARG A 1 181 ? -26.633 -1.091 14.958 1.00 94.38 181 ARG A C 1
ATOM 1323 O O . ARG A 1 181 ? -25.798 -0.251 14.602 1.00 94.38 181 ARG A O 1
ATOM 1330 N N . THR A 1 182 ? -27.043 -2.084 14.191 1.00 91.94 182 THR A N 1
ATOM 1331 C CA . THR A 1 182 ? -26.547 -2.339 12.840 1.00 91.94 182 THR A CA 1
ATOM 1332 C C . THR A 1 182 ? -27.701 -2.396 11.846 1.00 91.94 182 THR A C 1
ATOM 1334 O O . THR A 1 182 ? -28.854 -2.607 12.218 1.00 91.94 182 THR A O 1
ATOM 1337 N N . ARG A 1 183 ? -27.398 -2.151 10.575 1.00 91.44 183 ARG A N 1
ATOM 1338 C CA . ARG A 1 183 ? -28.300 -2.336 9.434 1.00 91.44 183 ARG A CA 1
ATOM 1339 C C . ARG A 1 183 ? -27.508 -2.937 8.280 1.00 91.44 183 ARG A C 1
ATOM 1341 O O . ARG A 1 183 ? -26.308 -2.681 8.159 1.00 91.44 183 ARG A O 1
ATOM 1348 N N . SER A 1 184 ? -28.176 -3.698 7.432 1.00 88.56 184 SER A N 1
ATOM 1349 C CA . SER A 1 184 ? -27.566 -4.370 6.288 1.00 88.56 184 SER A CA 1
ATOM 1350 C C . SER A 1 184 ? -27.802 -3.562 5.014 1.00 88.56 184 SER A C 1
ATOM 1352 O O . SER A 1 184 ? -28.884 -3.015 4.810 1.00 88.56 184 SER A O 1
ATOM 1354 N N . CYS A 1 185 ? -26.792 -3.465 4.153 1.00 85.00 185 CYS A N 1
ATOM 1355 C CA . CYS A 1 185 ? -26.937 -2.878 2.821 1.00 85.00 185 CYS A CA 1
ATOM 1356 C C . CYS A 1 185 ? -27.365 -3.980 1.850 1.00 85.00 185 CYS A C 1
ATOM 1358 O O . CYS A 1 185 ? -26.664 -4.983 1.725 1.00 85.00 185 CYS A O 1
ATOM 1360 N N . SER A 1 186 ? -28.509 -3.804 1.190 1.00 80.06 186 SER A N 1
ATOM 1361 C CA . SER A 1 186 ? -28.986 -4.711 0.144 1.00 80.06 186 SER A CA 1
ATOM 1362 C C . SER A 1 186 ? -28.843 -4.037 -1.214 1.00 80.06 186 SER A C 1
ATOM 1364 O O . SER A 1 186 ? -29.242 -2.887 -1.398 1.00 80.06 186 SER A O 1
ATOM 1366 N N . VAL A 1 187 ? -28.273 -4.759 -2.173 1.00 72.88 187 VAL A N 1
ATOM 1367 C CA . VAL A 1 187 ? -28.172 -4.335 -3.571 1.00 72.88 187 VAL A CA 1
ATOM 1368 C C . VAL A 1 187 ? -28.754 -5.427 -4.449 1.00 72.88 187 VAL A C 1
ATOM 1370 O O . VAL A 1 187 ? -28.626 -6.607 -4.131 1.00 72.88 187 VAL A O 1
ATOM 1373 N N . LYS A 1 188 ? -29.380 -5.045 -5.559 1.00 63.47 188 LYS A N 1
ATOM 1374 C CA . LYS A 1 188 ? -29.756 -5.985 -6.616 1.00 63.47 188 LYS A CA 1
ATOM 1375 C C . LYS A 1 188 ? -28.810 -5.748 -7.797 1.00 63.47 188 LYS A C 1
ATOM 1377 O O . LYS A 1 188 ? -28.988 -4.757 -8.483 1.00 63.47 188 LYS A O 1
ATOM 1382 N N . GLY A 1 189 ? -27.786 -6.581 -8.005 1.00 62.50 189 GLY A N 1
ATOM 1383 C CA . GLY A 1 189 ? -26.888 -6.481 -9.173 1.00 62.50 189 GLY A CA 1
ATOM 1384 C C . GLY A 1 189 ? -25.390 -6.660 -8.885 1.00 62.50 189 GLY A C 1
ATOM 1385 O O . GLY A 1 189 ? -24.990 -6.909 -7.749 1.00 62.50 189 GLY A O 1
ATOM 1386 N N . ILE A 1 190 ? -24.568 -6.544 -9.939 1.00 54.19 190 ILE A N 1
ATOM 1387 C CA . ILE A 1 190 ? -23.109 -6.767 -9.927 1.00 54.19 190 ILE A CA 1
ATOM 1388 C C . ILE A 1 190 ? -22.358 -5.463 -9.585 1.00 54.19 190 ILE A C 1
ATOM 1390 O O . ILE A 1 190 ? -22.643 -4.391 -10.111 1.00 54.19 190 ILE A O 1
ATOM 1394 N N . TYR A 1 191 ? -21.388 -5.563 -8.676 1.00 51.72 191 TYR A N 1
ATOM 1395 C CA . TYR A 1 191 ? -20.751 -4.456 -7.957 1.00 51.72 191 TYR A CA 1
ATOM 1396 C C . TYR A 1 191 ? -19.636 -3.749 -8.753 1.00 51.72 191 TYR A C 1
ATOM 1398 O O . TYR A 1 191 ? -18.670 -4.391 -9.161 1.00 51.72 191 TYR A O 1
ATOM 1406 N N . ARG A 1 192 ? -19.691 -2.409 -8.861 1.00 49.69 192 ARG A N 1
ATOM 1407 C CA . ARG A 1 192 ? -18.514 -1.563 -9.186 1.00 49.69 192 ARG A CA 1
ATOM 1408 C C . ARG A 1 192 ? -18.344 -0.293 -8.333 1.00 49.69 192 ARG A C 1
ATOM 1410 O O . ARG A 1 192 ? -17.300 0.340 -8.419 1.00 49.69 192 ARG A O 1
ATOM 1417 N N . TYR A 1 193 ? -19.301 0.073 -7.478 1.00 51.44 193 TYR A N 1
ATOM 1418 C CA . TYR A 1 193 ? -19.236 1.310 -6.686 1.00 51.44 193 TYR A CA 1
ATOM 1419 C C . TYR A 1 193 ? -20.018 1.181 -5.368 1.00 51.44 193 TYR A C 1
ATOM 1421 O O . TYR A 1 193 ? -21.045 0.499 -5.343 1.00 51.44 193 TYR A O 1
ATOM 1429 N N . ASN A 1 194 ? -19.523 1.814 -4.290 1.00 56.53 194 ASN A N 1
ATOM 1430 C CA . ASN A 1 194 ? -20.110 1.846 -2.940 1.00 56.53 194 ASN A CA 1
ATOM 1431 C C . ASN A 1 194 ? -21.629 2.065 -2.980 1.00 56.53 194 ASN A C 1
ATOM 1433 O O . ASN A 1 194 ? -22.114 3.187 -3.087 1.00 56.53 194 ASN A O 1
ATOM 1437 N N . SER A 1 195 ? -22.390 0.979 -2.887 1.00 67.12 195 SER A N 1
ATOM 1438 C CA . SER A 1 195 ? -23.795 0.997 -3.291 1.00 67.12 195 SER A CA 1
ATOM 1439 C C . SER A 1 195 ? -24.728 1.598 -2.238 1.00 67.12 195 SER A C 1
ATOM 1441 O O . SER A 1 195 ? -25.799 2.077 -2.593 1.00 67.12 195 SER A O 1
ATOM 1443 N N . CYS A 1 196 ? -24.331 1.619 -0.962 1.00 73.38 196 CYS A N 1
ATOM 1444 C CA . CYS A 1 196 ? -25.075 2.289 0.104 1.00 73.38 196 CYS A CA 1
ATOM 1445 C C . CYS A 1 196 ? -24.249 3.424 0.711 1.00 73.38 196 CYS A C 1
ATOM 1447 O O . CYS A 1 196 ? -23.180 3.200 1.278 1.00 73.38 196 CYS A O 1
ATOM 1449 N N . GLN A 1 197 ? -24.776 4.644 0.640 1.00 78.25 197 GLN A N 1
ATOM 1450 C CA . GLN A 1 197 ? -24.151 5.826 1.227 1.00 78.25 197 GLN A CA 1
ATOM 1451 C C . GLN A 1 197 ? -24.421 5.884 2.742 1.00 78.25 197 GLN A C 1
ATOM 1453 O O . GLN A 1 197 ? -25.565 5.754 3.191 1.00 78.25 197 GLN A O 1
ATOM 1458 N N . GLY A 1 198 ? -23.367 6.071 3.542 1.00 82.38 198 GLY A N 1
ATOM 1459 C CA . GLY A 1 198 ? -23.429 6.180 5.007 1.00 82.38 198 GLY A CA 1
ATOM 1460 C C . GLY A 1 198 ? -22.930 4.940 5.763 1.00 82.38 198 GLY A C 1
ATOM 1461 O O . GLY A 1 198 ? -22.448 3.980 5.171 1.00 82.38 198 GLY A O 1
ATOM 1462 N N . SER A 1 199 ? -23.022 4.957 7.097 1.00 83.81 199 SER A N 1
ATOM 1463 C CA . SER A 1 199 ? -22.544 3.855 7.943 1.00 83.81 199 SER A CA 1
ATOM 1464 C C . SER A 1 199 ? -23.605 2.763 8.153 1.00 83.81 199 SER A C 1
ATOM 1466 O O . SER A 1 199 ? -24.803 3.037 8.288 1.00 83.81 199 SER A O 1
ATOM 1468 N N . GLY A 1 200 ? -23.153 1.506 8.224 1.00 89.50 200 GLY A N 1
ATOM 1469 C CA . GLY A 1 200 ? -23.978 0.347 8.601 1.00 89.50 200 GLY A CA 1
ATOM 1470 C C . GLY A 1 200 ? -24.074 0.112 10.114 1.00 89.50 200 GLY A C 1
ATOM 1471 O O . GLY A 1 200 ? -24.816 -0.759 10.558 1.00 89.50 200 GLY A O 1
ATOM 1472 N N . LYS A 1 201 ? -23.337 0.887 10.920 1.00 92.31 201 LYS A N 1
ATOM 1473 C CA . LYS A 1 201 ? -23.305 0.798 12.385 1.00 92.31 201 LYS A CA 1
ATOM 1474 C C . LYS A 1 201 ? -23.512 2.178 12.992 1.00 92.31 201 LYS A C 1
ATOM 1476 O O . LYS A 1 201 ? -22.893 3.149 12.556 1.00 92.31 201 LYS A O 1
ATOM 1481 N N . GLN A 1 202 ? -24.348 2.239 14.021 1.00 93.38 202 GLN A N 1
ATOM 1482 C CA . GLN A 1 202 ? -24.580 3.440 14.812 1.00 93.38 202 GLN A CA 1
ATOM 1483 C C . GLN A 1 202 ? -24.339 3.146 16.291 1.00 93.38 202 GLN A C 1
ATOM 1485 O O . GLN A 1 202 ? -24.666 2.062 16.779 1.00 93.38 202 GLN A O 1
ATOM 1490 N N . SER A 1 203 ? -23.771 4.118 17.001 1.00 93.69 203 SER A N 1
ATOM 1491 C CA . SER A 1 203 ? -23.554 4.077 18.446 1.00 93.69 203 SER A CA 1
ATOM 1492 C C . SER A 1 203 ? -24.292 5.218 19.131 1.00 93.69 203 SER A C 1
ATOM 1494 O O . SER A 1 203 ? -24.297 6.335 18.613 1.00 93.69 203 SER A O 1
ATOM 1496 N N . ARG A 1 204 ? -24.845 4.955 20.314 1.00 92.44 204 ARG A N 1
ATOM 1497 C CA . ARG A 1 204 ? -25.400 5.980 21.207 1.00 92.44 204 ARG A CA 1
ATOM 1498 C C . ARG A 1 204 ? -24.971 5.732 22.648 1.00 92.44 204 ARG A C 1
ATOM 1500 O O . ARG A 1 204 ? -24.631 4.604 23.000 1.00 92.44 204 ARG A O 1
ATOM 1507 N N . PHE A 1 205 ? -25.026 6.770 23.472 1.00 90.12 205 PHE A N 1
ATOM 1508 C CA . PHE A 1 205 ? -24.860 6.631 24.915 1.00 90.12 205 PHE A CA 1
ATOM 1509 C C . PHE A 1 205 ? -26.125 6.047 25.554 1.00 90.12 205 PHE A C 1
ATOM 1511 O O . PHE A 1 205 ? -27.239 6.310 25.100 1.00 90.12 205 PHE A O 1
ATOM 1518 N N . CYS A 1 206 ? -25.935 5.258 26.604 1.00 87.69 206 CYS A N 1
ATOM 1519 C CA . CYS A 1 206 ? -26.987 4.750 27.477 1.00 87.69 206 CYS A CA 1
ATOM 1520 C C . CYS A 1 206 ? -26.598 5.022 28.928 1.00 87.69 206 CYS A C 1
ATOM 1522 O O . CYS A 1 206 ? -25.413 5.059 29.259 1.00 87.69 206 CYS A O 1
ATOM 1524 N N . LYS A 1 207 ? -27.597 5.211 29.788 1.00 84.25 207 LYS A N 1
ATOM 1525 C CA . LYS A 1 207 ? -27.409 5.199 31.237 1.00 84.25 207 LYS A CA 1
ATOM 1526 C C . LYS A 1 207 ? -27.942 3.868 31.758 1.00 84.25 207 LYS A C 1
ATOM 1528 O O . LYS A 1 207 ? -29.104 3.550 31.515 1.00 84.25 207 LYS A O 1
ATOM 1533 N N . GLY A 1 208 ? -27.066 3.084 32.374 1.00 74.12 208 GLY A N 1
ATOM 1534 C CA . GLY A 1 208 ? -27.424 1.922 33.175 1.00 74.12 208 GLY A CA 1
ATOM 1535 C C . GLY A 1 208 ? -27.994 2.349 34.527 1.00 74.12 208 GLY A C 1
ATOM 1536 O O . GLY A 1 208 ? -28.170 3.540 34.797 1.00 74.12 208 GLY A O 1
ATOM 1537 N N . SER A 1 209 ? -28.275 1.368 35.376 1.00 79.56 209 SER A N 1
ATOM 1538 C CA . SER A 1 209 ? -28.780 1.587 36.733 1.00 79.56 209 SER A CA 1
ATOM 1539 C C . SER A 1 209 ? -27.830 2.464 37.552 1.00 79.56 209 SER A C 1
ATOM 1541 O O . SER A 1 209 ? -26.648 2.604 37.221 1.00 79.56 209 SER A O 1
ATOM 1543 N N . ASN A 1 210 ? -28.323 3.052 38.642 1.00 79.12 210 ASN A N 1
ATOM 1544 C CA . ASN A 1 210 ? -27.441 3.780 39.543 1.00 79.12 210 ASN A CA 1
ATOM 1545 C C . ASN A 1 210 ? -26.372 2.819 40.078 1.00 79.12 210 ASN A C 1
ATOM 1547 O O . ASN A 1 210 ? -26.702 1.763 40.618 1.00 79.12 210 ASN A O 1
ATOM 1551 N N . CYS A 1 211 ? -25.102 3.166 39.893 1.00 75.06 211 CYS A N 1
ATOM 1552 C CA . CYS A 1 211 ? -24.029 2.439 40.538 1.00 75.06 211 CYS A CA 1
ATOM 1553 C C . CYS A 1 211 ? -24.120 2.737 42.057 1.00 75.06 211 CYS A C 1
ATOM 1555 O O . CYS A 1 211 ? -24.031 3.893 42.459 1.00 75.06 211 CYS A O 1
ATOM 1557 N N . GLY A 1 212 ? -24.311 1.711 42.898 1.00 76.12 212 GLY A N 1
ATOM 1558 C CA . GLY A 1 212 ? -23.850 1.716 44.290 1.00 76.12 212 GLY A CA 1
ATOM 1559 C C . GLY A 1 212 ? -22.334 1.978 44.503 1.00 76.12 212 GLY A C 1
ATOM 1560 O O . GLY A 1 212 ? -21.575 2.213 43.569 1.00 76.12 212 GLY A O 1
ATOM 1561 N N . PRO A 1 213 ? -21.869 1.977 45.755 1.00 67.75 213 PRO A N 1
ATOM 1562 C CA . PRO A 1 213 ? -20.566 2.545 46.124 1.00 67.75 213 PRO A CA 1
ATOM 1563 C C . PRO A 1 213 ? -19.337 1.635 45.909 1.00 67.75 213 PRO A C 1
ATOM 1565 O O . PRO A 1 213 ? -18.243 2.021 46.304 1.00 67.75 213 PRO A O 1
ATOM 1568 N N . TYR A 1 214 ? -19.487 0.442 45.318 1.00 63.19 214 TYR A N 1
ATOM 1569 C CA . TYR A 1 214 ? -18.430 -0.589 45.267 1.00 63.19 214 TYR A CA 1
ATOM 1570 C C . TYR A 1 214 ? -17.981 -1.001 43.849 1.00 63.19 214 TYR A C 1
ATOM 1572 O O . TYR A 1 214 ? -17.500 -2.119 43.665 1.00 63.19 214 TYR A O 1
ATOM 1580 N N . TYR A 1 215 ? -18.123 -0.133 42.846 1.00 56.12 215 TYR A N 1
ATOM 1581 C CA . TYR A 1 215 ? -17.560 -0.346 41.499 1.00 56.12 215 TYR A CA 1
ATOM 1582 C C . TYR A 1 215 ? -16.864 0.904 40.974 1.00 56.12 215 TYR A C 1
ATOM 1584 O O . TYR A 1 215 ? -17.265 2.018 41.383 1.00 56.12 215 TYR A O 1
#

Organism: Bugula neritina (NCBI:txid10212)